Protein AF-A0A5N7ILV0-F1 (afdb_monomer_lite)

Foldseek 3Di:
DDADDLADDVPWDKDKDFLFPVLVCLVVVNDDLQPDKDKDKDFPDPQQAAAELLDDPVNLVVVVVVCVVVDDVVDPDPVVVVNCVVNVVCVVCVVLSVLSLDDFPDPPDSDTSSSPSSHVVSVVQLVPPRHFWYKHFDNSFDPLFDSSRGIMIMGIQNDDDPDDDRPVVLNGIWMFDMDGLVNLVVPVDDPPPDDPQQPTWGPPDPPDTDRPCVDSRVSVVVVNVPTDTGRDDD

Structure (mmCIF, N/CA/C/O backbone):
data_AF-A0A5N7ILV0-F1
#
_entry.id   AF-A0A5N7ILV0-F1
#
loop_
_atom_site.group_PDB
_atom_site.id
_atom_site.type_symbol
_atom_site.label_atom_id
_atom_site.label_alt_id
_atom_site.label_comp_id
_atom_site.label_asym_id
_atom_site.label_entity_id
_atom_site.label_seq_id
_atom_site.pdbx_PDB_ins_code
_atom_site.Cartn_x
_atom_site.Cartn_y
_atom_site.Cartn_z
_atom_site.occupancy
_atom_site.B_iso_or_equiv
_atom_site.auth_seq_id
_atom_site.auth_comp_id
_atom_site.auth_asym_id
_atom_site.auth_atom_id
_atom_site.pdbx_PDB_model_num
ATOM 1 N N . MET A 1 1 ? -6.503 -17.030 16.520 1.00 42.62 1 MET A N 1
ATOM 2 C CA . MET A 1 1 ? -5.121 -16.506 16.405 1.00 42.62 1 MET A CA 1
ATOM 3 C C . MET A 1 1 ? -5.069 -15.598 15.188 1.00 42.62 1 MET A C 1
ATOM 5 O O . MET A 1 1 ? -5.556 -16.014 14.145 1.00 42.62 1 MET A O 1
ATOM 9 N N . CYS A 1 2 ? -4.553 -14.374 15.315 1.00 58.41 2 CYS A N 1
ATOM 10 C CA . CYS A 1 2 ? -4.356 -13.496 14.158 1.00 58.41 2 CYS A CA 1
ATOM 11 C C . CYS A 1 2 ? -3.268 -14.104 13.257 1.00 58.41 2 CYS A C 1
ATOM 13 O O . CYS A 1 2 ? -2.207 -14.474 13.761 1.00 58.41 2 CYS A O 1
ATOM 15 N N . ARG A 1 3 ? -3.550 -14.283 11.962 1.00 76.25 3 ARG A N 1
ATOM 16 C CA . ARG A 1 3 ? -2.592 -14.859 11.005 1.00 76.25 3 ARG A CA 1
ATOM 17 C C . ARG A 1 3 ? -1.472 -13.855 10.728 1.00 76.25 3 ARG A C 1
ATOM 19 O O . ARG A 1 3 ? -1.710 -12.649 10.696 1.00 76.25 3 ARG A O 1
ATOM 26 N N . THR A 1 4 ? -0.252 -14.347 10.532 1.00 86.94 4 THR A N 1
ATOM 27 C CA . THR A 1 4 ? 0.870 -13.498 10.121 1.00 86.94 4 THR A CA 1
ATOM 28 C C . THR A 1 4 ? 0.685 -13.039 8.679 1.00 86.94 4 THR A C 1
ATOM 30 O O . THR A 1 4 ? 0.182 -13.778 7.835 1.00 86.94 4 THR A O 1
ATOM 33 N N . GLN A 1 5 ? 1.104 -11.807 8.411 1.00 91.00 5 GLN A N 1
ATOM 34 C CA . GLN A 1 5 ? 1.166 -11.225 7.072 1.00 91.00 5 GLN A CA 1
ATOM 35 C C . GLN A 1 5 ? 2.624 -11.070 6.639 1.00 91.00 5 GLN A C 1
ATOM 37 O O . GLN A 1 5 ? 3.534 -11.137 7.478 1.00 91.00 5 GLN A O 1
ATOM 42 N N . ARG A 1 6 ? 2.839 -10.817 5.340 1.00 92.88 6 ARG A N 1
ATOM 43 C CA . ARG A 1 6 ? 4.173 -10.635 4.745 1.00 92.88 6 ARG A CA 1
ATOM 44 C C . ARG A 1 6 ? 5.007 -9.654 5.560 1.00 92.88 6 ARG A C 1
ATOM 46 O O . ARG A 1 6 ? 6.018 -10.032 6.133 1.00 92.88 6 ARG A O 1
ATOM 53 N N . TYR A 1 7 ? 4.524 -8.429 5.709 1.00 95.94 7 TYR A N 1
ATOM 54 C CA . TYR A 1 7 ? 5.143 -7.433 6.574 1.00 95.94 7 TYR A CA 1
ATOM 55 C C . TYR A 1 7 ? 4.393 -7.353 7.904 1.00 95.94 7 TYR A C 1
ATOM 57 O O . TYR A 1 7 ? 3.594 -6.448 8.111 1.00 95.94 7 TYR A O 1
ATOM 65 N N . SER A 1 8 ? 4.641 -8.300 8.808 1.00 94.25 8 SER A N 1
ATOM 66 C CA . SER A 1 8 ? 4.067 -8.286 10.161 1.00 94.25 8 SER A CA 1
ATOM 67 C C . SER A 1 8 ? 5.110 -8.585 11.232 1.00 94.25 8 SER A C 1
ATOM 69 O O . SER A 1 8 ? 6.159 -9.159 10.964 1.00 94.25 8 SER A O 1
ATOM 71 N N . ILE A 1 9 ? 4.832 -8.181 12.466 1.00 92.31 9 ILE A N 1
ATOM 72 C CA . ILE A 1 9 ? 5.611 -8.584 13.636 1.00 92.31 9 ILE A CA 1
ATOM 73 C C . ILE A 1 9 ? 4.605 -9.221 14.598 1.00 92.31 9 ILE A C 1
ATOM 75 O O . ILE A 1 9 ? 3.628 -8.555 14.947 1.00 92.31 9 ILE A O 1
ATOM 79 N N . PRO A 1 10 ? 4.773 -10.493 15.004 1.00 88.19 10 PRO A N 1
ATOM 80 C CA . PRO A 1 10 ? 3.844 -11.139 15.926 1.00 88.19 10 PRO A CA 1
ATOM 81 C C . PRO A 1 10 ? 3.614 -10.303 17.191 1.00 88.19 10 PRO A C 1
ATOM 83 O O . PRO A 1 10 ? 4.561 -9.848 17.827 1.00 88.19 10 PRO A O 1
ATOM 86 N N . GLY A 1 11 ? 2.345 -10.083 17.540 1.00 87.69 11 GLY A N 1
ATOM 87 C CA . GLY A 1 11 ? 1.953 -9.261 18.691 1.00 87.69 11 GLY A CA 1
ATOM 88 C C . GLY A 1 11 ? 2.030 -7.745 18.471 1.00 87.69 11 GLY A C 1
ATOM 89 O O . GLY A 1 11 ? 1.675 -6.996 19.378 1.00 87.69 11 GLY A O 1
ATOM 90 N N . LEU A 1 12 ? 2.445 -7.277 17.289 1.00 89.12 12 LEU A N 1
ATOM 91 C CA . LEU A 1 12 ? 2.470 -5.859 16.948 1.00 89.12 12 LEU A CA 1
ATOM 92 C C . LEU A 1 12 ? 1.361 -5.517 15.940 1.00 89.12 12 LEU A C 1
ATOM 94 O O . LEU A 1 12 ? 1.370 -6.034 14.820 1.00 89.12 12 LEU A O 1
ATOM 98 N N . PRO A 1 13 ? 0.437 -4.611 16.291 1.00 91.06 13 PRO A N 1
ATOM 99 C CA . PRO A 1 13 ? -0.525 -4.078 15.337 1.00 91.06 13 PRO A CA 1
ATOM 100 C C . PRO A 1 13 ? 0.158 -3.277 14.220 1.00 91.06 13 PRO A C 1
ATOM 102 O O . PRO A 1 13 ? 1.070 -2.487 14.473 1.00 91.06 13 PRO A O 1
ATOM 105 N N . SER A 1 14 ? -0.347 -3.430 13.000 1.00 92.94 14 SER A N 1
ATOM 106 C CA . SER A 1 14 ? 0.032 -2.642 11.825 1.00 92.94 14 SER A CA 1
ATOM 107 C C . SER A 1 14 ? -1.222 -2.295 11.034 1.00 92.94 14 SER A C 1
ATOM 109 O O . SER A 1 14 ? -2.167 -3.085 11.013 1.00 92.94 14 SER A O 1
ATOM 111 N N . ILE A 1 15 ? -1.215 -1.151 10.354 1.00 93.94 15 ILE A N 1
ATOM 112 C CA . ILE A 1 15 ? -2.225 -0.821 9.344 1.00 93.94 15 ILE A CA 1
ATOM 113 C C . ILE A 1 15 ? -1.678 -1.163 7.957 1.00 93.94 15 ILE A C 1
ATOM 115 O O . ILE A 1 15 ? -0.529 -0.838 7.644 1.00 93.94 15 ILE A O 1
ATOM 119 N N . TYR A 1 16 ? -2.501 -1.833 7.152 1.00 96.19 16 TYR A N 1
ATOM 120 C CA . TYR A 1 16 ? -2.220 -2.178 5.761 1.00 96.19 16 TYR A CA 1
ATOM 121 C C . TYR A 1 16 ? -3.145 -1.351 4.878 1.00 96.19 16 TYR A C 1
ATOM 123 O O . TYR A 1 16 ? -4.346 -1.316 5.131 1.00 96.19 16 TYR A O 1
ATOM 131 N N . LEU A 1 17 ? -2.585 -0.673 3.881 1.00 96.69 17 LEU A N 1
ATOM 132 C CA . LEU A 1 17 ? -3.328 0.175 2.948 1.00 96.69 17 LEU A CA 1
ATOM 133 C C . LEU A 1 17 ? -2.966 -0.219 1.518 1.00 96.69 17 LEU A C 1
ATOM 135 O O . LEU A 1 17 ? -1.813 -0.553 1.259 1.00 96.69 17 LEU A O 1
ATOM 139 N N . GLY A 1 18 ? -3.918 -0.139 0.598 1.00 95.56 18 GLY A N 1
ATOM 140 C CA . GLY A 1 18 ? -3.678 -0.265 -0.837 1.00 95.56 18 GLY A CA 1
ATOM 141 C C . GLY A 1 18 ? -3.709 1.094 -1.528 1.00 95.56 18 GLY A C 1
ATOM 142 O O . GLY A 1 18 ? -4.311 2.043 -1.030 1.00 95.56 18 GLY A O 1
ATOM 143 N N . SER A 1 19 ? -3.061 1.197 -2.685 1.00 93.94 19 SER A N 1
ATOM 144 C CA . SER A 1 19 ? -3.148 2.370 -3.561 1.00 93.94 19 SER A CA 1
ATOM 145 C C . SER A 1 19 ? -4.437 2.426 -4.381 1.00 93.94 19 SER A C 1
ATOM 147 O O . SER A 1 19 ? -4.713 3.455 -4.988 1.00 93.94 19 SER A O 1
ATOM 149 N N . SER A 1 20 ? -5.197 1.331 -4.414 1.00 92.94 20 SER A N 1
ATOM 150 C CA . SER A 1 20 ? -6.497 1.217 -5.070 1.00 92.94 20 SER A CA 1
ATOM 151 C C . SER A 1 20 ? -7.425 0.316 -4.248 1.00 92.94 20 SER A C 1
ATOM 153 O O . SER A 1 20 ? -6.971 -0.562 -3.506 1.00 92.94 20 SER A O 1
ATOM 155 N N . VAL A 1 21 ? -8.736 0.487 -4.403 1.00 93.38 21 VAL A N 1
ATOM 156 C CA . VAL A 1 21 ? -9.746 -0.440 -3.867 1.00 93.38 21 VAL A CA 1
ATOM 157 C C . VAL A 1 21 ? -9.551 -1.824 -4.485 1.00 93.38 21 VAL A C 1
ATOM 159 O O . VAL A 1 21 ? -9.725 -2.837 -3.812 1.00 93.38 21 VAL A O 1
ATOM 162 N N . TYR A 1 22 ? -9.117 -1.876 -5.747 1.00 92.12 22 TYR A N 1
ATOM 163 C CA . TYR A 1 22 ? -8.843 -3.127 -6.442 1.00 92.12 22 TYR A CA 1
ATOM 164 C C . TYR A 1 22 ? -7.742 -3.960 -5.773 1.00 92.12 22 TYR A C 1
ATOM 166 O O . TYR A 1 22 ? -7.967 -5.135 -5.488 1.00 92.12 22 TYR A O 1
ATOM 174 N N . VAL A 1 23 ? -6.577 -3.376 -5.464 1.00 92.94 23 VAL A N 1
ATOM 175 C CA . VAL A 1 23 ? -5.508 -4.133 -4.788 1.00 92.94 23 VAL A CA 1
ATOM 176 C C . VAL A 1 23 ? -5.903 -4.517 -3.365 1.00 92.94 23 VAL A C 1
ATOM 178 O O . VAL A 1 23 ? -5.605 -5.632 -2.950 1.00 92.94 23 VAL A O 1
ATOM 181 N N . CYS A 1 24 ? -6.640 -3.662 -2.645 1.00 94.38 24 CYS A N 1
ATOM 182 C CA . CYS A 1 24 ? -7.202 -4.027 -1.343 1.00 94.38 24 CYS A CA 1
ATOM 183 C C . CYS A 1 24 ? -8.102 -5.268 -1.447 1.00 94.38 24 CYS A C 1
ATOM 185 O O . CYS A 1 24 ? -7.974 -6.184 -0.640 1.00 94.38 24 CYS A O 1
ATOM 187 N N . TRP A 1 25 ? -8.982 -5.326 -2.450 1.00 93.19 25 TRP A N 1
ATOM 188 C CA . TRP A 1 25 ? -9.871 -6.467 -2.676 1.00 93.19 25 TRP A CA 1
ATOM 189 C C . TRP A 1 25 ? -9.110 -7.750 -3.038 1.00 93.19 25 TRP A C 1
ATOM 191 O O . TRP A 1 25 ? -9.416 -8.815 -2.503 1.00 93.19 25 TRP A O 1
ATOM 201 N N . GLU A 1 26 ? -8.090 -7.662 -3.896 1.00 91.69 26 GLU A N 1
ATOM 202 C CA . GLU A 1 26 ? -7.239 -8.810 -4.249 1.00 91.69 26 GLU A CA 1
ATOM 203 C C . GLU A 1 26 ? -6.436 -9.329 -3.039 1.00 91.69 26 GLU A C 1
ATOM 205 O O . GLU A 1 26 ? -6.350 -10.538 -2.828 1.00 91.69 26 GLU A O 1
ATOM 210 N N . GLU A 1 27 ? -5.885 -8.441 -2.204 1.00 92.00 27 GLU A N 1
ATOM 211 C CA . GLU A 1 27 ? -5.122 -8.812 -0.997 1.00 92.00 27 GLU A CA 1
ATOM 212 C C . GLU A 1 27 ? -6.000 -9.387 0.124 1.00 92.00 27 GLU A C 1
ATOM 214 O O . GLU A 1 27 ? -5.532 -10.190 0.933 1.00 92.00 27 GLU A O 1
ATOM 219 N N . LEU A 1 28 ? -7.285 -9.021 0.157 1.00 91.94 28 LEU A N 1
ATOM 220 C CA . LEU A 1 28 ? -8.282 -9.609 1.055 1.00 91.94 28 LEU A CA 1
ATOM 221 C C . LEU A 1 28 ? -8.793 -10.980 0.579 1.00 91.94 28 LEU A C 1
ATOM 223 O O . LEU A 1 28 ? -9.684 -11.540 1.212 1.00 91.94 28 LEU A O 1
ATOM 227 N N . ASP A 1 29 ? -8.219 -11.537 -0.493 1.00 90.44 29 ASP A N 1
ATOM 228 C CA . ASP A 1 29 ? -8.639 -12.801 -1.112 1.00 90.44 29 ASP A CA 1
ATOM 229 C C . ASP A 1 29 ? -10.054 -12.724 -1.708 1.00 90.44 29 ASP A C 1
ATOM 231 O O . ASP A 1 29 ? -10.813 -13.690 -1.678 1.00 90.44 29 ASP A O 1
ATOM 235 N N . ARG A 1 30 ? -10.386 -11.567 -2.300 1.00 91.62 30 ARG A N 1
ATOM 236 C CA . ARG A 1 30 ? -11.615 -11.329 -3.070 1.00 91.62 30 ARG A CA 1
ATOM 237 C C . ARG A 1 30 ? -12.904 -11.601 -2.272 1.00 91.62 30 ARG A C 1
ATOM 239 O O . ARG A 1 30 ? -13.722 -12.412 -2.716 1.00 91.62 30 ARG A O 1
ATOM 246 N N . PRO A 1 31 ? -13.113 -10.930 -1.122 1.00 91.56 31 PRO A N 1
ATOM 247 C CA . PRO A 1 31 ? -14.327 -11.098 -0.326 1.00 91.56 31 PRO A CA 1
ATOM 248 C C . PRO A 1 31 ? -15.582 -10.701 -1.114 1.00 91.56 31 PRO A C 1
ATOM 250 O O . PRO A 1 31 ? -15.501 -10.032 -2.157 1.00 91.56 31 PRO A O 1
ATOM 253 N N . ASP A 1 32 ? -16.749 -11.098 -0.601 1.00 89.69 32 ASP A N 1
ATOM 254 C CA . ASP A 1 32 ? -18.016 -10.624 -1.150 1.00 89.69 32 ASP A CA 1
ATOM 255 C C . ASP A 1 32 ? -18.099 -9.096 -1.005 1.00 89.69 32 ASP A C 1
ATOM 257 O O . ASP A 1 32 ? -17.668 -8.497 -0.020 1.00 89.69 32 ASP A O 1
ATOM 261 N N . LYS A 1 33 ? -18.670 -8.461 -2.022 1.00 79.31 33 LYS A N 1
ATOM 262 C CA . LYS A 1 33 ? -18.831 -7.012 -2.154 1.00 79.31 33 LYS A CA 1
ATOM 263 C C . LYS A 1 33 ? -19.645 -6.425 -1.007 1.00 79.31 33 LYS A C 1
ATOM 265 O O . LYS A 1 33 ? -19.429 -5.286 -0.611 1.00 79.31 33 LYS A O 1
ATOM 270 N N . ASP A 1 34 ? -20.585 -7.208 -0.491 1.00 82.06 34 ASP A N 1
ATOM 271 C CA . ASP A 1 34 ? -21.478 -6.798 0.588 1.00 82.06 34 ASP A CA 1
ATOM 272 C C . ASP A 1 34 ? -20.804 -6.813 1.970 1.00 82.06 34 ASP A C 1
ATOM 274 O O . ASP A 1 34 ? -21.349 -6.249 2.919 1.00 82.06 34 ASP A O 1
ATOM 278 N N . GLU A 1 35 ? -19.626 -7.430 2.088 1.00 87.38 35 GLU A N 1
ATOM 279 C CA . GLU A 1 35 ? -18.851 -7.520 3.331 1.00 87.38 35 GLU A CA 1
ATOM 280 C C . GLU A 1 35 ? -17.792 -6.417 3.449 1.00 87.38 35 GLU A C 1
ATOM 282 O O . GLU A 1 35 ? -17.109 -6.313 4.471 1.00 87.38 35 GLU A O 1
ATOM 287 N N . MET A 1 36 ? -17.637 -5.592 2.412 1.00 89.44 36 MET A N 1
ATOM 288 C CA . MET A 1 36 ? -16.594 -4.580 2.358 1.00 89.44 36 MET A CA 1
ATOM 289 C C . MET A 1 36 ? -17.079 -3.185 2.740 1.00 89.44 36 MET A C 1
ATOM 291 O O . MET A 1 36 ? -18.189 -2.754 2.417 1.00 89.44 36 MET A O 1
ATOM 295 N N . GLN A 1 37 ? -16.177 -2.472 3.409 1.00 92.69 37 GLN A N 1
ATOM 296 C CA . GLN A 1 37 ? -16.270 -1.046 3.664 1.00 92.69 37 GLN A CA 1
ATOM 297 C C . GLN A 1 37 ? -14.960 -0.391 3.244 1.00 92.69 37 GLN A C 1
ATOM 299 O O . GLN A 1 37 ? -13.876 -0.814 3.654 1.00 92.69 37 GLN A O 1
ATOM 304 N N . GLU A 1 38 ? -15.061 0.664 2.452 1.00 93.88 38 GLU A N 1
ATOM 305 C CA . GLU A 1 38 ? -13.930 1.417 1.945 1.00 93.88 38 GLU A CA 1
ATOM 306 C C . GLU A 1 38 ? -13.848 2.782 2.610 1.00 93.88 38 GLU A C 1
ATOM 308 O O . GLU A 1 38 ? -14.849 3.456 2.832 1.00 93.88 38 GLU A O 1
ATOM 313 N N . CYS A 1 39 ? -12.632 3.234 2.887 1.00 94.94 39 CYS A N 1
ATOM 314 C CA . CYS A 1 39 ? -12.378 4.611 3.280 1.00 94.94 39 CYS A CA 1
ATOM 315 C C . CYS A 1 39 ? -11.058 5.083 2.677 1.00 94.94 39 CYS A C 1
ATOM 317 O O . CYS A 1 39 ? -10.171 4.289 2.352 1.00 94.94 39 CYS A O 1
ATOM 319 N N . LYS A 1 40 ? -10.924 6.400 2.538 1.00 95.31 40 LYS A N 1
ATOM 320 C CA . LYS A 1 40 ? -9.716 7.051 2.044 1.00 95.31 40 LYS A CA 1
ATOM 321 C C . LYS A 1 40 ? -8.893 7.552 3.217 1.00 95.31 40 LYS A C 1
ATOM 323 O O . LYS A 1 40 ? -9.382 8.348 4.018 1.00 95.31 40 LYS A O 1
ATOM 328 N N . LEU A 1 41 ? -7.626 7.147 3.271 1.00 95.50 41 LEU A N 1
ATOM 329 C CA . LEU A 1 41 ? -6.640 7.733 4.173 1.00 95.50 41 LEU A CA 1
ATOM 330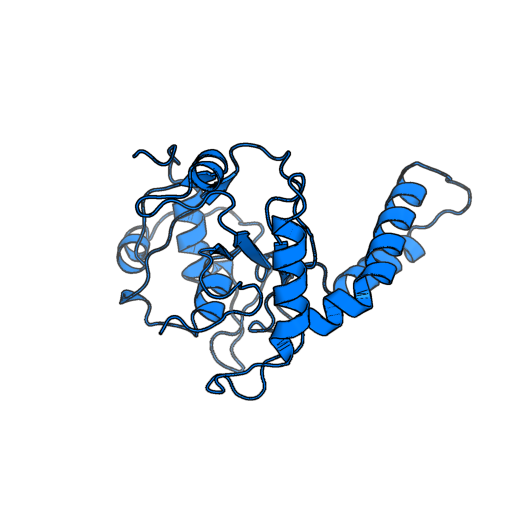 C C . LEU A 1 41 ? -5.714 8.660 3.385 1.00 95.50 41 LEU A C 1
ATOM 332 O O . LEU A 1 41 ? -5.071 8.244 2.426 1.00 95.50 41 LEU A O 1
ATOM 336 N N . LEU A 1 42 ? -5.621 9.915 3.819 1.00 94.44 42 LEU A N 1
ATOM 337 C CA . LEU A 1 42 ? -4.716 10.914 3.257 1.00 94.44 42 LEU A CA 1
ATOM 338 C C . LEU A 1 42 ? -3.654 11.285 4.278 1.00 94.44 42 LEU A C 1
ATOM 340 O O . LEU A 1 42 ? -3.968 11.607 5.421 1.00 94.44 42 LEU A O 1
ATOM 344 N N . THR A 1 43 ? -2.391 11.296 3.872 1.00 93.69 43 THR A N 1
ATOM 345 C CA . THR A 1 43 ? -1.312 11.765 4.740 1.00 93.69 43 THR A CA 1
ATOM 346 C C . THR A 1 43 ? -1.463 13.256 5.038 1.00 93.69 43 THR A C 1
ATOM 348 O O . THR A 1 43 ? -1.710 14.055 4.136 1.00 93.69 43 THR A O 1
ATOM 351 N N . LYS A 1 44 ? -1.258 13.666 6.295 1.00 93.56 44 LYS A N 1
ATOM 352 C CA . LYS A 1 44 ? -1.297 15.091 6.691 1.00 93.56 44 LYS A CA 1
ATOM 353 C C . LYS A 1 44 ? -0.124 15.904 6.137 1.00 93.56 44 LYS A C 1
ATOM 355 O O . LYS A 1 44 ? -0.194 17.128 6.083 1.00 93.56 44 LYS A O 1
ATOM 360 N N . THR A 1 45 ? 0.952 15.230 5.737 1.00 90.69 45 THR A N 1
ATOM 361 C CA . THR A 1 45 ? 2.148 15.818 5.128 1.00 90.69 45 THR A CA 1
ATOM 362 C C . THR A 1 45 ? 2.783 14.839 4.145 1.00 90.69 45 THR A C 1
ATOM 364 O O . THR A 1 45 ? 2.637 13.627 4.287 1.00 90.69 45 THR A O 1
ATOM 367 N N . ASN A 1 46 ? 3.543 15.366 3.187 1.00 87.31 46 ASN A N 1
ATOM 368 C CA . ASN A 1 46 ? 4.299 14.578 2.212 1.00 87.31 46 ASN A CA 1
ATOM 369 C C . ASN A 1 46 ? 5.737 14.274 2.678 1.00 87.31 46 ASN A C 1
ATOM 371 O O . ASN A 1 46 ? 6.510 13.671 1.942 1.00 87.31 46 ASN A O 1
ATOM 375 N N . ASN A 1 47 ? 6.105 14.676 3.900 1.00 89.81 47 ASN A N 1
ATOM 376 C CA . ASN A 1 47 ? 7.480 14.582 4.410 1.00 89.81 47 ASN A CA 1
ATOM 377 C C . ASN A 1 47 ? 7.790 13.265 5.143 1.00 89.81 47 ASN A C 1
ATOM 379 O O . ASN A 1 47 ? 8.873 13.112 5.713 1.00 89.81 47 ASN A O 1
ATOM 383 N N . TYR A 1 48 ? 6.856 12.312 5.175 1.00 92.12 48 TYR A N 1
ATOM 384 C CA . TYR A 1 48 ? 7.110 11.012 5.790 1.00 92.12 48 TYR A CA 1
ATOM 385 C C . TYR A 1 48 ? 8.055 10.183 4.922 1.00 92.12 48 TYR A C 1
ATOM 387 O O . TYR A 1 48 ? 7.753 9.888 3.767 1.00 92.12 48 TYR A O 1
ATOM 395 N N . LYS A 1 49 ? 9.187 9.750 5.490 1.00 94.38 49 LYS A N 1
ATOM 396 C CA . LYS A 1 49 ? 10.065 8.797 4.805 1.00 94.38 49 LYS A CA 1
ATOM 397 C C . LYS A 1 49 ? 9.446 7.403 4.891 1.00 94.38 49 LYS A C 1
ATOM 399 O O . LYS A 1 49 ? 9.077 6.933 5.970 1.00 94.38 49 LYS A O 1
ATOM 404 N N . ILE A 1 50 ? 9.348 6.736 3.750 1.00 94.81 50 ILE A N 1
ATOM 405 C CA . ILE A 1 50 ? 8.821 5.377 3.615 1.00 94.81 50 ILE A CA 1
ATOM 406 C C . ILE A 1 50 ? 9.883 4.548 2.900 1.00 94.81 50 ILE A C 1
ATOM 408 O O . ILE A 1 50 ? 10.491 5.016 1.937 1.00 94.81 50 ILE A O 1
ATOM 412 N N . LEU A 1 51 ? 10.129 3.327 3.379 1.00 95.12 51 LEU A N 1
ATOM 413 C CA . LEU A 1 51 ? 10.998 2.392 2.675 1.00 95.12 51 LEU A CA 1
ATOM 414 C C . LEU A 1 51 ? 10.258 1.904 1.430 1.00 95.12 51 LEU A C 1
ATOM 416 O O . LEU A 1 51 ? 9.236 1.232 1.536 1.00 95.12 51 LEU A O 1
ATOM 420 N N . ASP A 1 52 ? 10.750 2.274 0.257 1.00 93.12 52 ASP A N 1
ATOM 421 C CA . ASP A 1 52 ? 10.021 2.071 -0.987 1.00 93.12 52 ASP A CA 1
ATOM 422 C C . ASP A 1 52 ? 10.571 0.901 -1.799 1.00 93.12 52 ASP A C 1
ATOM 424 O O . ASP A 1 52 ? 11.625 0.999 -2.421 1.00 93.12 52 ASP A O 1
ATOM 428 N N . PHE A 1 53 ? 9.833 -0.201 -1.807 1.00 93.31 53 PHE A N 1
ATOM 429 C CA . PHE A 1 53 ? 10.082 -1.441 -2.542 1.00 93.31 53 PHE A CA 1
ATOM 430 C C . PHE A 1 53 ? 9.032 -1.668 -3.647 1.00 93.31 53 PHE A C 1
ATOM 432 O O . PHE A 1 53 ? 8.955 -2.755 -4.210 1.00 93.31 53 PHE A O 1
ATOM 439 N N . ALA A 1 54 ? 8.209 -0.667 -3.982 1.00 90.06 54 ALA A N 1
ATOM 440 C CA . ALA A 1 54 ? 7.122 -0.829 -4.953 1.00 90.06 54 ALA A CA 1
ATOM 441 C C . ALA A 1 54 ? 7.550 -0.761 -6.425 1.00 90.06 54 ALA A C 1
ATOM 443 O O . ALA A 1 54 ? 6.744 -1.034 -7.309 1.00 90.06 54 ALA A O 1
ATOM 444 N N . PHE A 1 55 ? 8.806 -0.423 -6.710 1.00 82.31 55 PHE A N 1
ATOM 445 C CA . PHE A 1 55 ? 9.307 -0.441 -8.079 1.00 82.31 55 PHE A CA 1
ATOM 446 C C . PHE A 1 55 ? 9.640 -1.865 -8.502 1.00 82.31 55 PHE A C 1
ATOM 448 O O . PHE A 1 55 ? 10.616 -2.456 -8.033 1.00 82.31 55 PHE A O 1
ATOM 455 N N . ARG A 1 56 ? 8.840 -2.396 -9.426 1.00 81.19 56 ARG A N 1
ATOM 456 C CA . ARG A 1 56 ? 9.115 -3.689 -10.042 1.00 81.19 56 ARG A CA 1
ATOM 457 C C . ARG A 1 56 ? 10.377 -3.606 -10.915 1.00 81.19 56 ARG A C 1
ATOM 459 O O . ARG A 1 56 ? 10.634 -2.564 -11.527 1.00 81.19 56 ARG A O 1
ATOM 466 N N . PRO A 1 57 ? 11.145 -4.701 -11.048 1.00 79.88 57 PRO A N 1
ATOM 467 C CA . PRO A 1 57 ? 12.328 -4.733 -11.913 1.00 79.88 57 PRO A CA 1
ATOM 468 C C . PRO A 1 57 ? 12.037 -4.328 -13.363 1.00 79.88 57 PRO A C 1
ATOM 470 O O . PRO A 1 57 ? 12.842 -3.636 -13.981 1.00 79.88 57 PRO A O 1
ATOM 473 N N . SER A 1 58 ? 10.866 -4.699 -13.893 1.00 80.25 58 SER A N 1
ATOM 474 C CA . SER A 1 58 ? 10.417 -4.318 -15.239 1.00 80.25 58 SER A CA 1
ATOM 475 C C . SER A 1 58 ? 10.318 -2.803 -15.416 1.00 80.25 58 SER A C 1
ATOM 477 O O . SER A 1 58 ? 10.726 -2.287 -16.457 1.00 80.25 58 SER A O 1
ATOM 479 N N . LYS A 1 59 ? 9.844 -2.083 -14.392 1.00 80.31 59 LYS A N 1
ATOM 480 C CA . LYS A 1 59 ? 9.737 -0.623 -14.425 1.00 80.31 59 LYS A CA 1
ATOM 481 C C . LYS A 1 59 ? 11.094 0.054 -14.365 1.00 80.31 59 LYS A C 1
ATOM 483 O O . LYS A 1 59 ? 11.330 1.022 -15.078 1.00 80.31 59 LYS A O 1
ATOM 488 N N . ILE A 1 60 ? 12.010 -0.483 -13.560 1.00 79.56 60 ILE A N 1
ATOM 489 C CA . ILE A 1 60 ? 13.399 -0.014 -13.543 1.00 79.56 60 ILE A CA 1
ATOM 490 C C . ILE A 1 60 ? 14.048 -0.225 -14.916 1.00 79.56 60 ILE A C 1
ATOM 492 O O . ILE A 1 60 ? 14.684 0.688 -15.430 1.00 79.56 60 ILE A O 1
ATOM 496 N N . ALA A 1 61 ? 13.830 -1.379 -15.550 1.00 82.88 61 ALA A N 1
ATOM 497 C CA . ALA A 1 61 ? 14.334 -1.643 -16.896 1.00 82.88 61 ALA A CA 1
ATOM 498 C C . ALA A 1 61 ? 13.743 -0.688 -17.951 1.00 82.88 61 ALA A C 1
ATOM 500 O O . ALA A 1 61 ? 14.457 -0.264 -18.854 1.00 82.88 61 ALA A O 1
ATOM 501 N N . GLU A 1 62 ? 12.460 -0.329 -17.845 1.00 83.19 62 GLU A N 1
ATOM 502 C CA . GLU A 1 62 ? 11.827 0.680 -18.704 1.00 83.19 62 GLU A CA 1
ATOM 503 C C . GLU A 1 62 ? 12.478 2.057 -18.546 1.00 83.19 62 GLU A C 1
ATOM 505 O O . GLU A 1 62 ? 12.822 2.673 -19.551 1.00 83.19 62 GLU A O 1
ATOM 510 N N . ILE A 1 63 ? 12.710 2.497 -17.304 1.00 79.88 63 ILE A N 1
ATOM 511 C CA . ILE A 1 63 ? 13.393 3.765 -17.015 1.00 79.88 63 ILE A CA 1
ATOM 512 C C . ILE A 1 63 ? 14.801 3.749 -17.611 1.00 79.88 63 ILE A C 1
ATOM 514 O O . ILE A 1 63 ? 15.168 4.682 -18.309 1.00 79.88 63 ILE A O 1
ATOM 518 N N . ILE A 1 64 ? 15.573 2.677 -17.399 1.00 79.31 64 ILE A N 1
ATOM 519 C CA . ILE A 1 64 ? 16.927 2.559 -17.960 1.00 79.31 64 ILE A CA 1
ATOM 520 C C . ILE A 1 64 ? 16.897 2.662 -19.487 1.00 79.31 64 ILE A C 1
ATOM 522 O O . ILE A 1 64 ? 17.692 3.404 -20.049 1.00 79.31 64 ILE A O 1
ATOM 526 N N . ARG A 1 65 ? 15.987 1.943 -20.161 1.00 83.62 65 ARG A N 1
ATOM 527 C CA . ARG A 1 65 ? 15.870 1.992 -21.628 1.00 83.62 65 ARG A CA 1
ATOM 528 C C . ARG A 1 65 ? 15.558 3.399 -22.124 1.00 83.62 65 ARG A C 1
ATOM 530 O O . ARG A 1 65 ? 16.265 3.893 -22.988 1.00 83.62 65 ARG A O 1
ATOM 537 N N . TYR A 1 66 ? 14.554 4.043 -21.533 1.00 82.69 66 TYR A N 1
ATOM 538 C CA . TYR A 1 66 ? 14.185 5.408 -21.895 1.00 82.69 66 TYR A CA 1
ATOM 539 C C . TYR A 1 66 ? 15.348 6.385 -21.702 1.00 82.69 66 TYR A C 1
ATOM 541 O O . TYR A 1 66 ? 15.612 7.213 -22.565 1.00 82.69 66 TYR A O 1
ATOM 549 N N . GLU A 1 67 ? 16.072 6.278 -20.588 1.00 76.00 67 GLU A N 1
ATOM 550 C CA . GLU A 1 67 ? 17.214 7.154 -20.342 1.00 76.00 67 GLU A CA 1
ATOM 551 C C . GLU A 1 67 ? 18.366 6.875 -21.305 1.00 76.00 67 GLU A C 1
ATOM 553 O O . GLU A 1 67 ? 18.972 7.828 -21.767 1.00 76.00 67 GLU A O 1
ATOM 558 N N . LEU A 1 68 ? 18.640 5.618 -21.675 1.00 76.62 68 LEU A N 1
ATOM 559 C CA . LEU A 1 68 ? 19.639 5.297 -22.703 1.00 76.62 68 LEU A CA 1
ATOM 560 C C . LEU A 1 68 ? 19.274 5.880 -24.075 1.00 76.62 68 LEU A C 1
ATOM 562 O O . LEU A 1 68 ? 20.167 6.329 -24.787 1.00 76.62 68 LEU A O 1
ATOM 566 N N . ASP A 1 69 ? 17.986 5.905 -24.425 1.00 79.44 69 ASP A N 1
ATOM 567 C CA . ASP A 1 69 ? 17.504 6.450 -25.700 1.00 79.44 69 ASP A CA 1
ATOM 568 C C . ASP A 1 69 ? 17.589 7.988 -25.760 1.00 79.44 69 ASP A C 1
ATOM 570 O O . ASP A 1 69 ? 17.723 8.563 -26.839 1.00 79.44 69 ASP A O 1
ATOM 574 N N . VAL A 1 70 ? 17.507 8.662 -24.607 1.00 77.19 70 VAL A N 1
ATOM 575 C CA . VAL A 1 70 ? 17.510 10.135 -24.489 1.00 77.19 70 VAL A CA 1
ATOM 576 C C . VAL A 1 70 ? 18.866 10.672 -23.993 1.00 77.19 70 VAL A C 1
ATOM 578 O O . VAL A 1 70 ? 19.073 11.884 -23.947 1.00 77.19 70 VAL A O 1
ATOM 581 N N . PHE A 1 71 ? 19.805 9.794 -23.626 1.00 70.31 71 PHE A N 1
ATOM 582 C CA . PHE A 1 71 ? 21.095 10.168 -23.051 1.00 70.31 71 PHE A CA 1
ATOM 583 C C . PHE A 1 71 ? 21.947 10.960 -24.045 1.00 70.31 71 PHE A C 1
ATOM 585 O O . PHE A 1 71 ? 22.373 10.445 -25.079 1.00 70.31 71 PHE A O 1
ATOM 592 N N . ASN A 1 72 ? 22.259 12.202 -23.678 1.00 68.56 72 ASN A N 1
ATOM 593 C CA . A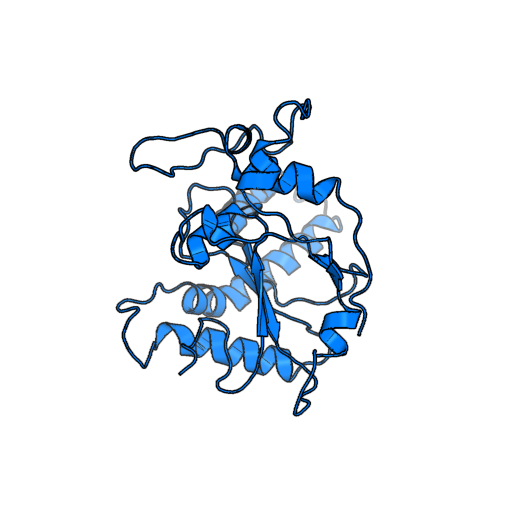SN A 1 72 ? 23.242 13.025 -24.363 1.00 68.56 72 ASN A CA 1
ATOM 594 C C . ASN A 1 72 ? 24.512 13.122 -23.491 1.00 68.56 72 ASN A C 1
ATOM 596 O O . ASN A 1 72 ? 24.463 13.764 -22.440 1.00 68.56 72 ASN A O 1
ATOM 600 N N . PRO A 1 73 ? 25.641 12.494 -23.879 1.00 64.06 73 PRO A N 1
ATOM 601 C CA . PRO A 1 73 ? 26.866 12.470 -23.073 1.00 64.06 73 PRO A CA 1
ATOM 602 C C . PRO A 1 73 ? 27.474 13.854 -22.803 1.00 64.06 73 PRO A C 1
ATOM 604 O O . PRO A 1 73 ? 28.241 13.991 -21.850 1.00 64.06 73 PRO A O 1
ATOM 607 N N . ASP A 1 74 ? 27.112 14.868 -23.593 1.00 66.94 74 ASP A N 1
ATOM 608 C CA . ASP A 1 74 ? 27.596 16.242 -23.433 1.00 66.94 74 ASP A CA 1
ATOM 609 C C . ASP A 1 74 ? 26.757 17.071 -22.434 1.00 66.94 74 ASP A C 1
ATOM 611 O O . ASP A 1 74 ? 27.170 18.156 -22.022 1.00 66.94 74 ASP A O 1
ATOM 615 N N . GLU A 1 75 ? 25.609 16.554 -21.974 1.00 66.25 75 GLU A N 1
ATOM 616 C CA . GLU A 1 75 ? 24.751 17.186 -20.963 1.00 66.25 75 GLU A CA 1
ATOM 617 C C . GLU A 1 75 ? 24.919 16.505 -19.595 1.00 66.25 75 GLU A C 1
ATOM 619 O O . GLU A 1 75 ? 24.111 15.693 -19.137 1.00 66.25 75 GLU A O 1
ATOM 624 N N . SER A 1 76 ? 25.992 16.866 -18.888 1.00 64.19 76 SER A N 1
ATOM 625 C CA . SER A 1 76 ? 26.134 16.567 -17.458 1.00 64.19 76 SER A CA 1
ATOM 626 C C . SER A 1 76 ? 25.227 17.491 -16.638 1.00 64.19 76 SER A C 1
ATOM 628 O O . SER A 1 76 ? 25.699 18.418 -15.977 1.00 64.19 76 SER A O 1
ATOM 630 N N . ASP A 1 77 ? 23.924 17.231 -16.664 1.00 72.12 77 ASP A N 1
ATOM 631 C CA . ASP A 1 77 ? 22.964 17.940 -15.823 1.00 72.12 77 ASP A CA 1
ATOM 632 C C . ASP A 1 77 ? 22.520 17.084 -14.620 1.00 72.12 77 ASP A C 1
ATOM 634 O O . ASP A 1 77 ? 22.667 15.857 -14.583 1.00 72.12 77 ASP A O 1
ATOM 638 N N . SER A 1 78 ? 21.952 17.746 -13.614 1.00 71.25 78 SER A N 1
ATOM 639 C CA . SER A 1 78 ? 21.419 17.222 -12.347 1.00 71.25 78 SER A CA 1
ATOM 640 C C . SER A 1 78 ? 20.575 15.944 -12.501 1.00 71.25 78 SER A C 1
ATOM 642 O O . SER A 1 78 ? 20.509 15.118 -11.586 1.00 71.25 78 SER A O 1
ATOM 644 N N . ARG A 1 79 ? 19.965 15.747 -13.677 1.00 72.50 79 ARG A N 1
ATOM 645 C CA . ARG A 1 79 ? 19.228 14.542 -14.076 1.00 72.50 79 ARG A CA 1
ATOM 646 C C . ARG A 1 79 ? 20.086 13.274 -14.031 1.00 72.50 79 ARG A C 1
ATOM 648 O O . ARG A 1 79 ? 19.656 12.283 -13.444 1.00 72.50 79 ARG A O 1
ATOM 655 N N . THR A 1 80 ? 21.299 13.302 -14.576 1.00 74.88 80 THR A N 1
ATOM 656 C CA . THR A 1 80 ? 22.198 12.134 -14.618 1.00 74.88 80 THR A CA 1
ATOM 657 C C . THR A 1 80 ? 22.593 11.694 -13.209 1.00 74.88 80 THR A C 1
ATOM 659 O O . THR A 1 80 ? 22.585 10.505 -12.890 1.00 74.88 80 THR A O 1
ATOM 662 N N . ILE A 1 81 ? 22.861 12.655 -12.319 1.00 78.12 81 ILE A N 1
ATOM 663 C CA . ILE A 1 81 ? 23.163 12.389 -10.904 1.00 78.12 81 ILE A CA 1
ATOM 664 C C . ILE A 1 81 ? 21.952 11.761 -10.203 1.00 78.12 81 ILE A C 1
ATOM 666 O O . ILE A 1 81 ? 22.093 10.758 -9.501 1.00 78.12 81 ILE A O 1
ATOM 670 N N . TYR A 1 82 ? 20.756 12.323 -10.403 1.00 76.06 82 TYR A N 1
ATOM 671 C CA . TYR A 1 82 ? 19.523 11.782 -9.833 1.00 76.06 82 TYR A CA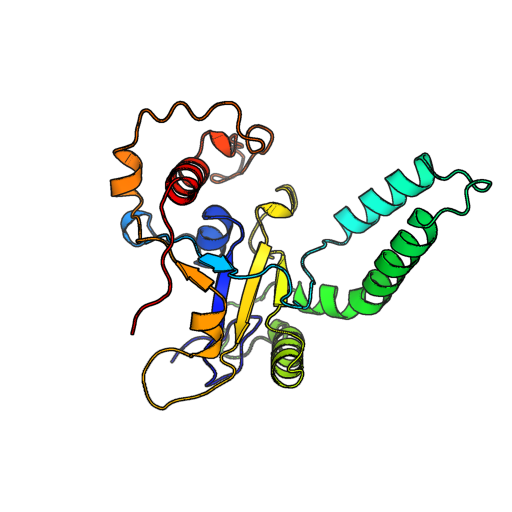 1
ATOM 672 C C . TYR A 1 82 ? 19.279 10.334 -10.274 1.00 76.06 82 TYR A C 1
ATOM 674 O O . TYR A 1 82 ? 19.064 9.463 -9.429 1.00 76.06 82 TYR A O 1
ATOM 682 N N . LEU A 1 83 ? 19.380 10.055 -11.574 1.00 76.62 83 LEU A N 1
ATOM 683 C CA . LEU A 1 83 ? 19.195 8.715 -12.128 1.00 76.62 83 LEU A CA 1
ATOM 684 C C . LEU A 1 83 ? 20.214 7.726 -11.574 1.00 76.62 83 LEU A C 1
ATOM 686 O O . LEU A 1 83 ? 19.823 6.655 -11.116 1.00 76.62 83 LEU A O 1
ATOM 690 N N . ASN A 1 84 ? 21.495 8.097 -11.525 1.00 81.06 84 ASN A N 1
ATOM 691 C CA . ASN A 1 84 ? 22.535 7.254 -10.940 1.00 81.06 84 ASN A CA 1
ATOM 692 C C . ASN A 1 84 ? 22.238 6.909 -9.477 1.00 81.06 84 ASN A C 1
ATOM 694 O O . ASN A 1 84 ? 22.403 5.754 -9.078 1.00 81.06 84 ASN A O 1
ATOM 698 N N . ASN A 1 85 ? 21.742 7.864 -8.687 1.00 83.06 85 ASN A N 1
ATOM 699 C CA . ASN A 1 85 ? 21.344 7.614 -7.301 1.00 83.06 85 ASN A CA 1
ATOM 700 C C . ASN A 1 85 ? 20.150 6.653 -7.214 1.00 83.06 85 ASN A C 1
ATOM 702 O O . ASN A 1 85 ? 20.177 5.702 -6.426 1.00 83.06 85 ASN A O 1
ATOM 706 N N . VAL A 1 86 ? 19.121 6.856 -8.045 1.00 81.25 86 VAL A N 1
ATOM 707 C CA . VAL A 1 86 ? 17.963 5.954 -8.098 1.00 81.25 86 VAL A CA 1
ATOM 708 C C . VAL A 1 86 ? 18.414 4.550 -8.495 1.00 81.25 86 VAL A C 1
ATOM 710 O O . VAL A 1 86 ? 18.152 3.606 -7.755 1.00 81.25 86 VAL A O 1
ATOM 713 N N . LEU A 1 87 ? 19.149 4.392 -9.594 1.00 83.00 87 LEU A N 1
ATOM 714 C CA . LEU A 1 87 ? 19.609 3.089 -10.078 1.00 83.00 87 LEU A CA 1
ATOM 715 C C . LEU A 1 87 ? 20.514 2.385 -9.066 1.00 83.00 87 LEU A C 1
ATOM 717 O O . LEU A 1 87 ? 20.272 1.222 -8.747 1.00 83.00 87 LEU A O 1
ATOM 721 N N . SER A 1 88 ? 21.487 3.095 -8.490 1.00 85.69 88 SER A N 1
ATOM 722 C CA . SER A 1 88 ? 22.396 2.530 -7.485 1.00 85.69 88 SER A CA 1
ATOM 723 C C . SER A 1 88 ? 21.632 2.022 -6.265 1.00 85.69 88 SER A C 1
ATOM 725 O O . SER A 1 88 ? 21.870 0.902 -5.805 1.00 85.69 88 SER A O 1
ATOM 727 N N . SER A 1 89 ? 20.657 2.794 -5.768 1.00 86.81 89 SER A N 1
ATOM 728 C CA . SER A 1 89 ? 19.815 2.359 -4.649 1.00 86.81 89 SER A CA 1
ATOM 729 C C . SER A 1 89 ? 19.001 1.105 -4.993 1.00 86.81 89 SER A C 1
ATOM 731 O O . SER A 1 89 ? 18.907 0.186 -4.182 1.00 86.81 89 SER A O 1
ATOM 733 N N . ARG A 1 90 ? 18.467 1.014 -6.216 1.00 86.00 90 ARG A N 1
ATOM 734 C CA . ARG A 1 90 ? 17.613 -0.099 -6.658 1.00 86.00 90 ARG A CA 1
ATOM 735 C C . ARG A 1 90 ? 18.404 -1.375 -6.900 1.00 86.00 90 ARG A C 1
ATOM 737 O O . ARG A 1 90 ? 17.961 -2.434 -6.470 1.00 86.00 90 ARG A O 1
ATOM 744 N N . VAL A 1 91 ? 19.578 -1.281 -7.519 1.00 85.50 91 VAL A N 1
ATOM 745 C CA . VAL A 1 91 ? 20.482 -2.428 -7.700 1.00 85.50 91 VAL A CA 1
ATOM 746 C C . VAL A 1 91 ? 20.970 -2.938 -6.344 1.00 85.50 91 VAL A C 1
ATOM 748 O O . VAL A 1 91 ? 20.986 -4.144 -6.114 1.00 85.50 91 VAL A O 1
ATOM 751 N N . THR A 1 92 ? 21.280 -2.035 -5.410 1.00 90.31 92 THR A N 1
ATOM 752 C CA . THR A 1 92 ? 21.685 -2.413 -4.045 1.00 90.31 92 THR A CA 1
ATOM 753 C C . THR A 1 92 ? 20.557 -3.120 -3.288 1.00 90.31 92 THR A C 1
ATOM 755 O O . THR A 1 92 ? 20.795 -4.098 -2.583 1.00 90.31 92 THR A O 1
ATOM 758 N N . LEU A 1 93 ? 19.315 -2.647 -3.438 1.00 91.75 93 LEU A N 1
ATOM 759 C CA . LEU A 1 93 ? 18.146 -3.196 -2.742 1.00 91.75 93 LEU A CA 1
ATOM 760 C C . LEU A 1 93 ? 17.500 -4.392 -3.457 1.00 91.75 93 LEU A C 1
ATOM 762 O O . LEU A 1 93 ? 16.657 -5.058 -2.859 1.00 91.75 93 LEU A O 1
ATOM 766 N N . TRP A 1 94 ? 17.884 -4.693 -4.700 1.00 89.88 94 TRP A N 1
ATOM 767 C CA . TRP A 1 94 ? 17.290 -5.761 -5.511 1.00 89.88 94 TRP A CA 1
ATOM 768 C C . TRP A 1 94 ? 17.190 -7.111 -4.783 1.00 89.88 94 TRP A C 1
ATOM 770 O O . TRP A 1 94 ? 16.097 -7.677 -4.795 1.00 89.88 94 TRP A O 1
ATOM 780 N N . PRO A 1 95 ? 18.236 -7.626 -4.103 1.00 93.00 95 PRO A N 1
ATOM 781 C CA . PRO A 1 95 ? 18.134 -8.911 -3.412 1.00 93.00 95 PRO A CA 1
ATOM 782 C C . PRO A 1 95 ? 17.045 -8.921 -2.331 1.00 93.00 95 PRO A C 1
ATOM 784 O O . PRO A 1 95 ? 16.336 -9.913 -2.170 1.00 93.00 95 PRO A O 1
ATOM 787 N N . LEU A 1 96 ? 16.870 -7.797 -1.626 1.00 95.00 96 LEU A N 1
ATOM 788 C CA . LEU A 1 96 ? 15.821 -7.638 -0.619 1.00 95.00 96 LEU A CA 1
ATOM 789 C C . LEU A 1 96 ? 14.441 -7.549 -1.273 1.00 95.00 96 LEU A C 1
ATOM 791 O O . LEU A 1 96 ? 13.513 -8.211 -0.816 1.00 95.00 96 LEU A O 1
ATOM 795 N N . ILE A 1 97 ? 14.310 -6.786 -2.362 1.00 92.56 97 ILE A N 1
ATOM 796 C CA . ILE A 1 97 ? 13.062 -6.691 -3.133 1.00 92.56 97 ILE A CA 1
ATOM 797 C C . ILE A 1 97 ? 12.653 -8.080 -3.638 1.00 92.56 97 ILE A C 1
ATOM 799 O O . ILE A 1 97 ? 11.512 -8.493 -3.437 1.00 92.56 97 ILE A O 1
ATOM 803 N N . ALA A 1 98 ? 13.584 -8.832 -4.229 1.00 92.31 98 ALA A N 1
ATOM 804 C CA . ALA A 1 98 ? 13.345 -10.180 -4.733 1.00 92.31 98 ALA A CA 1
ATOM 805 C C . ALA A 1 98 ? 12.896 -11.134 -3.616 1.00 92.31 98 ALA A C 1
ATOM 807 O O . ALA A 1 98 ? 11.862 -11.787 -3.754 1.00 92.31 98 ALA A O 1
ATOM 808 N N . ALA A 1 99 ? 13.602 -11.151 -2.480 1.00 94.56 99 ALA A N 1
ATOM 809 C CA . ALA A 1 99 ? 13.226 -11.963 -1.323 1.00 94.56 99 ALA A CA 1
ATOM 810 C C . ALA A 1 99 ? 11.833 -11.601 -0.780 1.00 94.56 99 ALA A C 1
ATOM 812 O O . ALA A 1 99 ? 11.071 -12.477 -0.377 1.00 94.56 99 ALA A O 1
ATOM 813 N N . CYS A 1 100 ? 11.460 -10.319 -0.818 1.00 94.44 100 CYS A N 1
ATOM 814 C CA . CYS A 1 100 ? 10.131 -9.869 -0.421 1.00 94.44 100 CYS A CA 1
ATOM 815 C C . CYS A 1 100 ? 9.024 -10.175 -1.433 1.00 94.44 100 CYS A C 1
ATOM 817 O O . CYS A 1 100 ? 7.854 -10.028 -1.084 1.00 94.44 100 CYS A O 1
ATOM 819 N N . SER A 1 101 ? 9.361 -10.613 -2.645 1.00 90.88 101 SER A N 1
ATOM 820 C CA . SER A 1 101 ? 8.410 -10.810 -3.749 1.00 90.88 101 SER A CA 1
ATOM 821 C C . SER A 1 101 ? 8.041 -12.273 -3.987 1.00 90.88 101 SER A C 1
ATOM 823 O O . SER A 1 101 ? 7.303 -12.582 -4.919 1.00 90.88 101 SER A O 1
ATOM 825 N N . ILE A 1 102 ? 8.539 -13.187 -3.151 1.00 91.50 102 ILE A N 1
ATOM 826 C CA . ILE A 1 102 ? 8.255 -14.618 -3.270 1.00 91.50 102 ILE A CA 1
ATOM 827 C C . ILE A 1 102 ? 6.812 -14.877 -2.820 1.00 91.50 102 ILE A C 1
ATOM 829 O O . ILE A 1 102 ? 6.407 -14.486 -1.717 1.00 91.50 102 ILE A O 1
ATOM 833 N N . MET A 1 103 ? 6.013 -15.499 -3.687 1.00 90.50 103 MET A N 1
ATOM 834 C CA . MET A 1 103 ? 4.659 -15.937 -3.347 1.00 90.50 103 MET A CA 1
ATOM 835 C C . MET A 1 103 ? 4.720 -17.106 -2.370 1.00 90.50 103 MET A C 1
ATOM 837 O O . MET A 1 103 ? 5.553 -17.995 -2.510 1.00 90.50 103 MET A O 1
ATOM 841 N N . VAL A 1 104 ? 3.818 -17.090 -1.392 1.00 91.06 104 VAL A N 1
ATOM 842 C CA . VAL A 1 104 ? 3.710 -18.174 -0.418 1.00 91.06 104 VAL A CA 1
ATOM 843 C C . VAL A 1 104 ? 3.202 -19.424 -1.121 1.00 91.06 104 VAL A C 1
ATOM 845 O O . VAL A 1 104 ? 2.166 -19.374 -1.784 1.00 91.06 104 VAL A O 1
ATOM 848 N N . SER A 1 105 ? 3.920 -20.527 -0.942 1.00 89.69 105 SER A N 1
ATOM 849 C CA . SER A 1 105 ? 3.551 -21.832 -1.500 1.00 89.69 105 SER A CA 1
ATOM 850 C C . SER A 1 105 ? 2.282 -22.419 -0.863 1.00 89.69 105 SER A C 1
ATOM 852 O O . SER A 1 105 ? 1.364 -22.802 -1.585 1.00 89.69 105 SER A O 1
ATOM 854 N N . ASP A 1 106 ? 2.192 -22.424 0.472 1.00 88.75 106 ASP A N 1
ATOM 855 C CA . ASP A 1 106 ? 1.000 -22.836 1.227 1.00 88.75 106 ASP A CA 1
ATOM 856 C C . ASP A 1 106 ? 0.512 -21.721 2.170 1.00 88.75 106 ASP A C 1
ATOM 858 O O . ASP A 1 106 ? 1.117 -21.405 3.200 1.00 88.75 106 ASP A O 1
ATOM 862 N N . LYS A 1 107 ? -0.629 -21.106 1.831 1.00 85.38 107 LYS A N 1
ATOM 863 C CA . LYS A 1 107 ? -1.245 -20.044 2.644 1.00 85.38 107 LYS A CA 1
ATOM 864 C C . LYS A 1 107 ? -1.683 -20.546 4.032 1.00 85.38 107 LYS A C 1
ATOM 866 O O . LYS A 1 107 ? -1.773 -19.729 4.956 1.00 85.38 107 LYS A O 1
ATOM 871 N N . ASN A 1 108 ? -1.938 -21.845 4.194 1.00 87.31 108 ASN A N 1
ATOM 872 C CA . ASN A 1 108 ? -2.419 -22.441 5.441 1.00 87.31 108 ASN A CA 1
ATOM 873 C C . ASN A 1 108 ? -1.294 -22.846 6.398 1.00 87.31 108 ASN A C 1
ATOM 875 O O . ASN A 1 108 ? -1.582 -23.059 7.577 1.00 87.31 108 ASN A O 1
ATOM 879 N N . ASP A 1 109 ? -0.037 -22.886 5.944 1.00 88.75 109 ASP A N 1
ATOM 880 C CA . ASP A 1 109 ? 1.087 -23.188 6.829 1.00 88.75 109 ASP A CA 1
ATOM 881 C C . ASP A 1 109 ? 1.216 -22.113 7.922 1.00 88.75 109 ASP A C 1
ATOM 883 O O . ASP A 1 109 ? 1.123 -20.902 7.679 1.00 88.75 109 ASP A O 1
ATOM 887 N N . SER A 1 110 ? 1.421 -22.567 9.154 1.00 87.00 110 SER A N 1
ATOM 888 C CA . SER A 1 110 ? 1.712 -21.723 10.310 1.00 87.00 110 SER A CA 1
ATOM 889 C C . SER A 1 110 ? 3.021 -20.942 10.153 1.00 87.00 110 SER A C 1
ATOM 891 O O . SER A 1 110 ? 3.130 -19.823 10.663 1.00 87.00 110 SER A O 1
ATOM 893 N N . PHE A 1 111 ? 3.986 -21.500 9.416 1.00 89.88 111 PHE A N 1
ATOM 894 C CA . PHE A 1 111 ? 5.278 -20.892 9.143 1.00 89.88 111 PHE A CA 1
ATOM 895 C C . PHE A 1 111 ? 5.453 -20.654 7.644 1.00 89.88 111 PHE A C 1
ATOM 897 O O . PHE A 1 111 ? 5.296 -21.554 6.832 1.00 89.88 111 PHE A O 1
ATOM 904 N N . LYS A 1 112 ? 5.801 -19.420 7.277 1.00 93.44 112 LYS A N 1
ATOM 905 C CA . LYS A 1 112 ? 5.983 -18.999 5.884 1.00 93.44 112 LYS A CA 1
ATOM 906 C C . LYS A 1 112 ? 7.407 -18.472 5.720 1.00 93.44 112 LYS A C 1
ATOM 908 O O . LYS A 1 112 ? 7.655 -17.326 6.114 1.00 93.44 112 LYS A O 1
ATOM 913 N N . PRO A 1 113 ? 8.366 -19.270 5.215 1.00 94.06 113 PRO A N 1
ATOM 914 C CA . PRO A 1 113 ? 9.753 -18.825 5.064 1.00 94.06 113 PRO A CA 1
ATOM 915 C C . PRO A 1 113 ? 9.875 -17.578 4.174 1.00 94.06 113 PRO A C 1
ATOM 917 O O . PRO A 1 113 ? 10.745 -16.736 4.399 1.00 94.06 113 PRO A O 1
ATOM 920 N N . GLU A 1 114 ? 8.949 -17.394 3.231 1.00 95.81 114 GLU A N 1
ATOM 921 C CA . GLU A 1 114 ? 8.841 -16.222 2.359 1.00 95.81 114 GLU A CA 1
ATOM 922 C C . GLU A 1 114 ? 8.633 -14.913 3.143 1.00 95.81 114 GLU A C 1
ATOM 924 O O . GLU A 1 114 ? 8.874 -13.825 2.620 1.00 95.81 114 GLU A O 1
ATOM 929 N N . TYR A 1 115 ? 8.186 -14.990 4.401 1.00 95.12 115 TYR A N 1
ATOM 930 C CA . TYR A 1 115 ? 7.950 -13.822 5.248 1.00 95.12 115 TYR A CA 1
ATOM 931 C C . TYR A 1 115 ? 9.174 -13.411 6.073 1.00 95.12 115 TYR A C 1
ATOM 933 O O . TYR A 1 115 ? 9.192 -12.291 6.573 1.00 95.12 115 TYR A O 1
ATOM 941 N N . ILE A 1 116 ? 10.228 -14.229 6.176 1.00 95.69 116 ILE A N 1
ATOM 942 C CA . ILE A 1 116 ? 11.385 -13.934 7.045 1.00 95.69 116 ILE A CA 1
ATOM 943 C C . ILE A 1 116 ? 11.993 -12.556 6.730 1.00 95.69 116 ILE A C 1
ATOM 945 O O . ILE A 1 116 ? 12.087 -11.700 7.609 1.00 95.69 116 ILE A O 1
ATOM 949 N N . ILE A 1 117 ? 12.373 -12.310 5.472 1.00 97.69 117 ILE A N 1
ATOM 950 C CA . ILE A 1 117 ? 13.004 -11.044 5.066 1.00 97.69 117 ILE A CA 1
ATOM 951 C C . ILE A 1 117 ? 12.032 -9.853 5.171 1.00 97.69 117 ILE A C 1
ATOM 953 O O . ILE A 1 117 ? 12.397 -8.863 5.811 1.00 97.69 117 ILE A O 1
ATOM 957 N N . PRO A 1 118 ? 10.793 -9.915 4.638 1.00 96.88 118 PRO A N 1
ATOM 958 C CA . PRO A 1 118 ? 9.786 -8.880 4.876 1.00 96.88 118 PRO A CA 1
ATOM 959 C C . PRO A 1 118 ? 9.583 -8.495 6.349 1.00 96.88 118 PRO A C 1
ATOM 961 O O . PRO A 1 118 ? 9.546 -7.309 6.685 1.00 96.88 118 PRO A O 1
ATOM 964 N N . GLN A 1 119 ? 9.486 -9.479 7.245 1.00 96.62 119 GLN A N 1
ATOM 965 C CA . GLN A 1 119 ? 9.264 -9.231 8.669 1.00 96.62 119 GLN A CA 1
ATOM 966 C C . GLN A 1 119 ? 10.491 -8.597 9.335 1.00 96.62 119 GLN A C 1
ATOM 968 O O . GLN A 1 119 ? 10.339 -7.701 10.166 1.00 96.62 119 GLN A O 1
ATOM 973 N N . LEU A 1 120 ? 11.710 -8.996 8.952 1.00 97.06 120 LEU A N 1
ATOM 974 C CA . LEU A 1 120 ? 12.945 -8.347 9.413 1.00 97.06 120 LEU A CA 1
ATOM 975 C C . LEU A 1 120 ? 13.039 -6.888 8.943 1.00 97.06 120 LEU A C 1
ATOM 977 O O . LEU A 1 120 ? 13.458 -6.019 9.707 1.00 97.06 120 LEU A O 1
ATOM 981 N N . LEU A 1 121 ? 12.601 -6.587 7.719 1.00 97.12 121 LEU A N 1
ATOM 982 C CA . LEU A 1 121 ? 12.569 -5.211 7.215 1.00 97.12 121 LEU A CA 1
ATOM 983 C C . LEU A 1 121 ? 11.561 -4.344 7.968 1.00 97.12 121 LEU A C 1
ATOM 985 O O . LEU A 1 121 ? 11.871 -3.198 8.293 1.00 97.12 121 LEU A O 1
ATOM 989 N N . LEU A 1 122 ? 10.384 -4.879 8.304 1.00 96.56 122 LEU A N 1
ATOM 990 C CA . LEU A 1 122 ? 9.424 -4.143 9.127 1.00 96.56 122 LEU A CA 1
ATOM 991 C C . LEU A 1 122 ? 9.977 -3.877 10.535 1.00 96.56 122 LEU A C 1
ATOM 993 O O . LEU A 1 122 ? 9.791 -2.783 11.073 1.00 96.56 122 LEU A O 1
ATOM 997 N N . GLN A 1 123 ? 10.709 -4.836 11.114 1.00 95.50 123 GLN A N 1
ATOM 998 C CA . GLN A 1 123 ? 11.421 -4.632 12.381 1.00 95.50 123 GLN A CA 1
ATOM 999 C C . GLN A 1 123 ? 12.469 -3.526 12.259 1.00 95.50 123 GLN A C 1
ATOM 1001 O O . GLN A 1 123 ? 12.540 -2.656 13.126 1.00 95.50 123 GLN A O 1
ATOM 1006 N N . TRP A 1 124 ? 13.238 -3.508 11.168 1.00 95.81 124 TRP A N 1
ATOM 1007 C CA . TRP A 1 124 ? 14.203 -2.444 10.903 1.00 95.81 124 TRP A CA 1
ATOM 1008 C C . TRP A 1 124 ? 13.529 -1.072 10.793 1.00 95.81 124 TRP A C 1
ATOM 1010 O O . TRP A 1 124 ? 13.989 -0.132 11.438 1.00 95.81 124 TRP A O 1
ATOM 1020 N N . VAL A 1 125 ? 12.410 -0.960 10.064 1.00 95.31 125 VAL A N 1
ATOM 1021 C CA . VAL A 1 125 ? 11.634 0.292 9.967 1.00 95.31 125 VAL A CA 1
ATOM 1022 C C . VAL A 1 125 ? 11.198 0.764 11.350 1.00 95.31 125 VAL A C 1
ATOM 1024 O O . VAL A 1 125 ? 11.381 1.929 11.686 1.00 95.31 125 VAL A O 1
ATOM 1027 N N . ARG A 1 126 ? 10.713 -0.141 12.206 1.00 91.75 126 ARG A N 1
ATOM 1028 C CA . ARG A 1 126 ? 10.313 0.203 13.577 1.00 91.75 126 ARG A CA 1
ATOM 1029 C C . ARG A 1 126 ? 11.474 0.721 14.437 1.00 91.75 126 ARG A C 1
ATOM 1031 O O . ARG A 1 126 ? 11.260 1.563 15.303 1.00 91.75 126 ARG A O 1
ATOM 1038 N N . LEU A 1 127 ? 12.692 0.229 14.210 1.00 92.38 127 LEU A N 1
ATOM 1039 C CA . LEU A 1 127 ? 13.902 0.671 14.914 1.00 92.38 127 LEU A CA 1
ATOM 1040 C C . LEU A 1 127 ? 14.509 1.960 14.332 1.00 92.38 127 LEU A C 1
ATOM 1042 O O . LEU A 1 127 ? 15.474 2.489 14.888 1.00 92.38 127 LEU A O 1
ATOM 1046 N N . LYS A 1 128 ? 13.976 2.472 13.216 1.00 92.56 128 LYS A N 1
ATOM 1047 C CA . LYS A 1 128 ? 14.464 3.674 12.535 1.00 92.56 128 LYS A CA 1
ATOM 1048 C C . LYS A 1 128 ? 13.390 4.766 12.568 1.00 92.56 128 LYS A C 1
ATOM 1050 O O . LYS A 1 128 ? 12.544 4.791 11.683 1.00 92.56 128 LYS A O 1
ATOM 1055 N N . PRO A 1 129 ? 13.441 5.711 13.530 1.00 79.69 129 PRO A N 1
ATOM 1056 C CA . PRO A 1 129 ? 12.358 6.680 13.764 1.00 79.69 129 PRO A CA 1
ATOM 1057 C C . PRO A 1 129 ? 12.043 7.573 12.554 1.00 79.69 129 PRO A C 1
ATOM 1059 O O . PRO A 1 129 ? 10.923 8.079 12.427 1.00 79.69 129 PRO A O 1
ATOM 1062 N N . ASP A 1 130 ? 13.020 7.733 11.666 1.00 90.62 130 ASP A N 1
ATOM 1063 C CA . ASP A 1 130 ? 12.921 8.432 10.391 1.00 90.62 130 ASP A CA 1
ATOM 1064 C C . ASP A 1 130 ? 11.924 7.792 9.420 1.00 90.62 130 ASP A C 1
ATOM 1066 O O . ASP A 1 130 ? 11.253 8.516 8.687 1.00 90.62 130 ASP A O 1
ATOM 1070 N N . TYR A 1 131 ? 11.817 6.461 9.411 1.00 94.44 131 TYR A N 1
ATOM 1071 C CA . TYR A 1 131 ? 10.972 5.714 8.486 1.00 94.44 131 TYR A CA 1
ATOM 1072 C C . TYR A 1 131 ? 9.647 5.349 9.149 1.00 94.44 131 TYR A C 1
ATOM 1074 O O . TYR A 1 131 ? 9.615 4.801 10.247 1.00 94.44 131 TYR A O 1
ATOM 1082 N N . LYS A 1 132 ? 8.533 5.653 8.480 1.00 94.62 132 LYS A N 1
ATOM 1083 C CA . LYS A 1 132 ? 7.189 5.436 9.042 1.00 94.62 132 LYS A CA 1
ATOM 1084 C C . LYS A 1 132 ? 6.519 4.152 8.573 1.00 94.62 132 LYS A C 1
ATOM 1086 O O . LYS A 1 132 ? 5.610 3.670 9.238 1.00 94.62 132 LYS A O 1
ATOM 1091 N N . GLY A 1 133 ? 6.962 3.589 7.456 1.00 96.19 133 GLY A N 1
ATOM 1092 C CA . GLY A 1 133 ? 6.353 2.399 6.880 1.00 96.19 133 GLY A CA 1
ATOM 1093 C C . GLY A 1 133 ? 7.141 1.841 5.707 1.00 96.19 133 GLY A C 1
ATOM 1094 O O . GLY A 1 133 ? 8.235 2.320 5.389 1.00 96.19 133 GLY A O 1
ATOM 1095 N N . ILE A 1 134 ? 6.553 0.840 5.060 1.00 97.38 134 ILE A N 1
ATOM 1096 C CA . ILE A 1 134 ? 7.067 0.218 3.838 1.00 97.38 134 ILE A CA 1
ATOM 1097 C C . ILE A 1 134 ? 6.002 0.343 2.753 1.00 97.38 134 ILE A C 1
ATOM 1099 O O . ILE A 1 134 ? 4.836 0.047 3.000 1.00 97.38 134 ILE A O 1
ATOM 1103 N N . ARG A 1 135 ? 6.414 0.756 1.556 1.00 96.06 135 ARG A N 1
ATOM 1104 C CA . ARG A 1 135 ? 5.621 0.738 0.322 1.00 96.06 135 ARG A CA 1
ATOM 1105 C C . ARG A 1 135 ? 6.131 -0.413 -0.539 1.00 96.06 135 ARG A C 1
ATOM 1107 O O . ARG A 1 135 ? 7.334 -0.504 -0.751 1.00 96.06 135 ARG A O 1
ATOM 1114 N N . TYR A 1 136 ? 5.267 -1.292 -1.025 1.00 94.56 136 TYR A N 1
ATOM 1115 C CA . TYR A 1 136 ? 5.660 -2.499 -1.762 1.00 94.56 136 TYR A CA 1
ATOM 1116 C C . TYR A 1 136 ? 4.609 -2.856 -2.809 1.00 94.56 136 TYR A C 1
ATOM 1118 O O . TYR A 1 136 ? 3.444 -2.514 -2.652 1.00 94.56 136 TYR A O 1
ATOM 1126 N N . PHE A 1 137 ? 5.000 -3.516 -3.897 1.00 91.69 137 PHE A N 1
ATOM 1127 C CA . PHE A 1 137 ? 4.026 -3.975 -4.886 1.00 91.69 137 PHE A CA 1
ATOM 1128 C C . PHE A 1 137 ? 3.351 -5.265 -4.410 1.00 91.69 137 PHE A C 1
ATOM 1130 O O . PHE A 1 137 ? 3.959 -6.089 -3.723 1.00 91.69 137 PHE A O 1
ATOM 1137 N N . SER A 1 138 ? 2.092 -5.441 -4.789 1.00 90.88 138 SER A N 1
ATOM 1138 C CA . SER A 1 138 ? 1.359 -6.680 -4.573 1.00 90.88 138 SER A CA 1
ATOM 1139 C C . SER A 1 138 ? 1.940 -7.805 -5.428 1.00 90.88 138 SER A C 1
ATOM 1141 O O . SER A 1 138 ? 2.252 -7.611 -6.607 1.00 90.88 138 SER A O 1
ATOM 1143 N N . VAL A 1 139 ? 2.049 -8.990 -4.825 1.00 87.25 139 VAL A N 1
ATOM 1144 C CA . VAL A 1 139 ? 2.366 -10.249 -5.522 1.00 87.25 139 VAL A CA 1
ATOM 1145 C C . VAL A 1 139 ? 1.109 -11.043 -5.891 1.00 87.25 139 VAL A C 1
ATOM 1147 O O . VAL A 1 139 ? 1.218 -12.090 -6.516 1.00 87.25 139 VAL A O 1
ATOM 1150 N N . MET A 1 140 ? -0.067 -10.572 -5.464 1.00 83.06 140 MET A N 1
ATOM 1151 C CA . MET A 1 140 ? -1.359 -11.224 -5.700 1.00 83.06 140 MET A CA 1
ATOM 1152 C C . MET A 1 140 ? -1.989 -10.793 -7.027 1.00 83.06 140 MET A C 1
ATOM 1154 O O . MET A 1 140 ? -2.859 -11.483 -7.549 1.00 83.06 140 MET A O 1
ATOM 1158 N N . VAL A 1 141 ? -1.542 -9.663 -7.576 1.00 80.88 141 VAL A N 1
ATOM 1159 C CA . VAL A 1 141 ? -2.093 -9.061 -8.791 1.00 80.88 141 VAL A CA 1
ATOM 1160 C C . VAL A 1 141 ? -1.190 -9.327 -9.994 1.00 80.88 141 VAL A C 1
ATOM 1162 O O . VAL A 1 141 ? 0.036 -9.316 -9.871 1.00 80.88 141 VAL A O 1
ATOM 1165 N N . ASP A 1 142 ? -1.797 -9.523 -11.169 1.00 71.56 142 ASP A N 1
ATOM 1166 C CA . ASP A 1 142 ? -1.079 -9.713 -12.432 1.00 71.56 142 ASP A CA 1
ATOM 1167 C C . ASP A 1 142 ? -0.106 -8.549 -12.715 1.00 71.56 142 ASP A C 1
ATOM 1169 O O . ASP A 1 142 ? -0.428 -7.364 -12.593 1.00 71.56 142 ASP A O 1
ATOM 1173 N N . TYR A 1 143 ? 1.107 -8.911 -13.131 1.00 65.06 143 TYR A N 1
ATOM 1174 C CA . TYR A 1 143 ? 2.182 -8.009 -13.529 1.00 65.06 143 TYR A CA 1
ATOM 1175 C C . TYR A 1 143 ? 1.848 -7.168 -14.766 1.00 65.06 143 TYR A C 1
ATOM 1177 O O . TYR A 1 143 ? 2.520 -6.167 -15.007 1.00 65.06 143 TYR A O 1
ATOM 1185 N N . SER A 1 144 ? 0.841 -7.565 -15.552 1.00 63.09 144 SER A N 1
ATOM 1186 C CA . SER A 1 144 ? 0.363 -6.784 -16.699 1.00 63.09 144 SER A CA 1
ATOM 1187 C C . SER A 1 144 ? -0.416 -5.522 -16.300 1.00 63.09 144 SER A C 1
ATOM 1189 O O . SER A 1 144 ? -0.572 -4.613 -17.118 1.00 63.09 144 SER A O 1
ATOM 1191 N N . ILE A 1 145 ? -0.867 -5.437 -15.043 1.00 65.56 145 ILE A N 1
ATOM 1192 C CA . ILE A 1 145 ? -1.560 -4.270 -14.492 1.00 65.56 145 ILE A CA 1
ATOM 1193 C C . ILE A 1 145 ? -0.521 -3.237 -14.040 1.00 65.56 145 ILE A C 1
ATOM 1195 O O . ILE A 1 145 ? 0.500 -3.577 -13.431 1.00 65.56 145 ILE A O 1
ATOM 1199 N N . GLN A 1 146 ? -0.773 -1.964 -14.364 1.00 68.25 146 GLN A N 1
ATOM 1200 C CA . GLN A 1 146 ? 0.187 -0.892 -14.134 1.00 68.25 146 GLN A CA 1
ATOM 1201 C C . GLN A 1 146 ? 0.507 -0.716 -12.648 1.00 68.25 146 GLN A C 1
ATOM 1203 O O . GLN A 1 146 ? -0.383 -0.710 -11.799 1.00 68.25 146 GLN A O 1
ATOM 1208 N N . ASP A 1 147 ? 1.794 -0.511 -12.362 1.00 71.50 147 ASP A N 1
ATOM 1209 C CA . ASP A 1 147 ? 2.354 -0.579 -11.012 1.00 71.50 147 ASP A CA 1
ATOM 1210 C C . ASP A 1 147 ? 1.617 0.268 -9.979 1.00 71.50 147 ASP A C 1
ATOM 1212 O O . ASP A 1 147 ? 1.537 -0.144 -8.832 1.00 71.50 147 ASP A O 1
ATOM 1216 N N . TYR A 1 148 ? 1.055 1.423 -10.349 1.00 79.38 148 TYR A N 1
ATOM 1217 C CA . TYR A 1 148 ? 0.436 2.312 -9.369 1.00 79.38 148 TYR A CA 1
ATOM 1218 C C . TYR A 1 148 ? -0.882 1.777 -8.782 1.00 79.38 148 TYR A C 1
ATOM 1220 O O . TYR A 1 148 ? -1.208 2.143 -7.655 1.00 79.38 148 TYR A O 1
ATOM 1228 N N . LEU A 1 149 ? -1.617 0.905 -9.486 1.00 86.19 149 LEU A N 1
ATOM 1229 C CA . LEU A 1 149 ? -2.851 0.297 -8.964 1.00 86.19 149 LEU A CA 1
ATOM 1230 C C . LEU A 1 149 ? -2.560 -0.814 -7.956 1.00 86.19 149 LEU A C 1
ATOM 1232 O O . LEU A 1 149 ? -3.415 -1.133 -7.141 1.00 86.19 149 LEU A O 1
ATOM 1236 N N . CYS A 1 150 ? -1.366 -1.401 -8.000 1.00 89.50 150 CYS A N 1
ATOM 1237 C CA . CYS A 1 150 ? -1.039 -2.634 -7.292 1.00 89.50 150 CYS A CA 1
ATOM 1238 C C . CYS A 1 150 ? -0.007 -2.406 -6.186 1.00 89.50 150 CYS A C 1
ATOM 1240 O O . CYS A 1 150 ? 0.893 -3.227 -6.005 1.00 89.50 150 CYS A O 1
ATOM 1242 N N . ILE A 1 151 ? -0.095 -1.282 -5.472 1.00 93.38 151 ILE A N 1
ATOM 1243 C CA . ILE A 1 151 ? 0.827 -0.950 -4.385 1.00 93.38 151 ILE A CA 1
ATOM 1244 C C . ILE A 1 151 ? 0.124 -1.132 -3.058 1.00 93.38 151 ILE A C 1
ATOM 1246 O O . ILE A 1 151 ? -0.973 -0.631 -2.842 1.00 93.38 151 ILE A O 1
ATOM 1250 N N . ASN A 1 152 ? 0.834 -1.758 -2.139 1.00 95.81 152 ASN A N 1
ATOM 1251 C CA . ASN A 1 152 ? 0.478 -1.829 -0.745 1.00 95.81 152 ASN A CA 1
ATOM 1252 C C . ASN A 1 152 ? 1.422 -0.971 0.093 1.00 95.81 152 ASN A C 1
ATOM 1254 O O . ASN A 1 152 ? 2.583 -0.715 -0.247 1.00 95.81 152 ASN A O 1
ATOM 1258 N N . TYR A 1 153 ? 0.915 -0.581 1.247 1.00 97.12 153 TYR A N 1
ATOM 1259 C CA . TYR A 1 153 ? 1.633 0.111 2.289 1.00 97.12 153 TYR A CA 1
ATOM 1260 C C . TYR A 1 153 ? 1.402 -0.612 3.604 1.00 97.12 153 TYR A C 1
ATOM 1262 O O . TYR A 1 153 ? 0.328 -1.157 3.856 1.00 97.12 153 TYR A O 1
ATOM 1270 N N . VAL A 1 154 ? 2.411 -0.596 4.460 1.00 97.19 154 VAL A N 1
ATOM 1271 C CA . VAL A 1 154 ? 2.301 -1.066 5.837 1.00 97.19 154 VAL A CA 1
ATOM 1272 C C . VAL A 1 154 ? 2.926 -0.042 6.766 1.00 97.19 154 VAL A C 1
ATOM 1274 O O . VAL A 1 154 ? 4.056 0.405 6.546 1.00 97.19 154 VAL A O 1
ATOM 1277 N N . PHE A 1 155 ? 2.196 0.311 7.818 1.00 95.75 155 PHE A N 1
ATOM 1278 C CA . PHE A 1 155 ? 2.671 1.207 8.866 1.00 95.75 155 PHE A CA 1
ATOM 1279 C C . PHE A 1 155 ? 2.530 0.494 10.217 1.00 95.75 155 PHE A C 1
ATOM 1281 O O . PHE A 1 155 ? 1.405 0.229 10.655 1.00 95.75 155 PHE A O 1
ATOM 1288 N N . PRO A 1 156 ? 3.644 0.121 10.871 1.00 94.06 156 PRO A N 1
ATOM 1289 C CA . PRO A 1 156 ? 3.591 -0.537 12.168 1.00 94.06 156 PRO A CA 1
ATOM 1290 C C . PRO A 1 156 ? 3.227 0.468 13.263 1.00 94.06 156 PRO A C 1
ATOM 1292 O O . PRO A 1 156 ? 3.636 1.631 13.222 1.00 94.06 156 PRO A O 1
ATOM 1295 N N . ALA A 1 157 ? 2.513 0.018 14.293 1.00 90.50 157 ALA A N 1
ATOM 1296 C CA . ALA A 1 157 ? 2.326 0.826 15.491 1.00 90.50 157 ALA A CA 1
ATOM 1297 C C . ALA A 1 157 ? 3.688 1.104 16.158 1.00 90.50 157 ALA A C 1
ATOM 1299 O O . ALA A 1 157 ? 4.453 0.188 16.474 1.00 90.50 157 ALA A O 1
ATOM 1300 N N . ILE A 1 158 ? 3.994 2.384 16.383 1.00 83.00 158 ILE A N 1
ATOM 1301 C CA . ILE A 1 158 ? 5.243 2.812 17.035 1.00 83.00 158 ILE A CA 1
ATOM 1302 C C . ILE A 1 158 ? 5.068 2.797 18.557 1.00 83.00 158 ILE A C 1
ATOM 1304 O O . ILE A 1 158 ? 5.900 2.257 19.285 1.00 83.00 158 ILE A O 1
ATOM 1308 N N . THR A 1 159 ? 3.958 3.363 19.033 1.00 78.12 159 THR A N 1
ATOM 1309 C CA . THR A 1 159 ? 3.579 3.382 20.448 1.00 78.12 159 THR A CA 1
ATOM 1310 C C . THR A 1 159 ? 2.554 2.294 20.733 1.00 78.12 159 THR A C 1
ATOM 1312 O O . THR A 1 159 ? 1.559 2.170 20.019 1.00 78.12 159 THR A O 1
ATOM 1315 N N . TYR A 1 160 ? 2.796 1.520 21.792 1.00 73.00 160 TYR A N 1
ATOM 1316 C CA . TYR A 1 160 ? 1.892 0.475 22.262 1.00 73.00 160 TYR A CA 1
ATOM 1317 C C . TYR A 1 160 ? 1.182 0.939 23.536 1.00 73.00 160 TYR A C 1
ATOM 1319 O O . TYR A 1 160 ? 1.831 1.321 24.510 1.00 73.00 160 TYR A O 1
ATOM 1327 N N . LYS A 1 161 ? -0.152 0.912 23.514 1.00 78.38 161 LYS A N 1
ATOM 1328 C CA . LYS A 1 161 ? -1.021 1.106 24.680 1.00 78.38 161 LYS A CA 1
ATOM 1329 C C . LYS A 1 161 ? -1.884 -0.144 24.843 1.00 78.38 161 LYS A C 1
ATOM 1331 O O . LYS A 1 161 ? -2.153 -0.832 23.865 1.00 78.38 161 LYS A O 1
ATOM 1336 N N . GLN A 1 162 ? -2.329 -0.421 26.068 1.00 78.56 162 GLN A N 1
ATOM 1337 C CA . GLN A 1 162 ? -3.184 -1.579 26.362 1.00 78.56 162 GLN A CA 1
ATOM 1338 C C . GLN A 1 162 ? -4.548 -1.508 25.650 1.00 78.56 162 GLN A C 1
ATOM 1340 O O . GLN A 1 162 ? -5.145 -2.542 25.372 1.00 78.56 162 GLN A O 1
ATOM 1345 N N . ALA A 1 163 ? -5.023 -0.298 25.342 1.00 81.50 163 ALA A N 1
ATOM 1346 C CA . ALA A 1 163 ? -6.245 -0.049 24.590 1.00 81.50 163 ALA A CA 1
ATOM 1347 C C . ALA A 1 163 ? -6.140 1.261 23.789 1.00 81.50 163 ALA A C 1
ATOM 1349 O O . ALA A 1 163 ? -5.307 2.124 24.089 1.00 81.50 163 ALA A O 1
ATOM 1350 N N . GLY A 1 164 ? -7.026 1.407 22.802 1.00 85.56 164 GLY A N 1
ATOM 1351 C CA . GLY A 1 164 ? -7.125 2.585 21.940 1.00 85.56 164 GLY A CA 1
ATOM 1352 C C . GLY A 1 164 ? -6.228 2.532 20.701 1.00 85.56 164 GLY A C 1
ATOM 1353 O O . GLY A 1 164 ? -5.516 1.559 20.451 1.00 85.56 164 GLY A O 1
ATOM 1354 N N . LEU A 1 165 ? -6.288 3.601 19.908 1.00 86.06 165 LEU A N 1
ATOM 1355 C CA . LEU A 1 165 ? -5.550 3.735 18.653 1.00 86.06 165 LEU A CA 1
ATOM 1356 C C . LEU A 1 165 ? -4.126 4.270 18.873 1.00 86.06 165 LEU A C 1
ATOM 1358 O O . LEU A 1 165 ? -3.833 4.990 19.834 1.00 86.06 165 LEU A O 1
ATOM 1362 N N . CYS A 1 166 ? -3.219 3.938 17.951 1.00 88.69 166 CYS A N 1
ATOM 1363 C CA . CYS A 1 166 ? -1.848 4.445 17.972 1.00 88.69 166 CYS A CA 1
ATOM 1364 C C . CYS A 1 166 ? -1.833 5.940 17.620 1.00 88.69 166 CYS A C 1
ATOM 1366 O O . CYS A 1 166 ? -2.100 6.307 16.477 1.00 88.69 166 CYS A O 1
ATOM 1368 N N . SER A 1 167 ? -1.464 6.797 18.579 1.00 88.62 167 SER A N 1
ATOM 1369 C CA . SER A 1 167 ? -1.421 8.256 18.385 1.00 88.62 167 SER A CA 1
ATOM 1370 C C . SER A 1 167 ? -0.550 8.673 17.202 1.00 88.62 167 SER A C 1
ATOM 1372 O O . SER A 1 167 ? -0.971 9.496 16.402 1.00 88.62 167 SER A O 1
ATOM 1374 N N . ASN A 1 168 ? 0.605 8.023 17.021 1.00 88.88 168 ASN A N 1
ATOM 1375 C CA . ASN A 1 168 ? 1.487 8.293 15.884 1.00 88.88 168 ASN A CA 1
ATOM 1376 C C . ASN A 1 168 ? 0.785 8.062 14.540 1.00 88.88 168 ASN A C 1
ATOM 1378 O O . ASN A 1 168 ? 0.932 8.870 13.633 1.00 88.88 168 ASN A O 1
ATOM 1382 N N . LEU A 1 169 ? 0.014 6.977 14.403 1.00 90.62 169 LEU A N 1
ATOM 1383 C CA . LEU A 1 169 ? -0.706 6.696 13.159 1.00 90.62 169 LEU A CA 1
ATOM 1384 C C . LEU A 1 169 ? -1.890 7.657 12.971 1.00 90.62 169 LEU A C 1
ATOM 1386 O O . LEU A 1 169 ? -2.115 8.123 11.859 1.00 90.62 169 LEU A O 1
ATOM 1390 N N . MET A 1 170 ? -2.597 8.029 14.044 1.00 90.69 170 MET A N 1
ATOM 1391 C CA . MET A 1 170 ? -3.674 9.034 13.977 1.00 90.69 170 MET A CA 1
ATOM 1392 C C . MET A 1 170 ? -3.166 10.427 13.575 1.00 90.69 170 MET A C 1
ATOM 1394 O O . MET A 1 170 ? -3.851 11.193 12.896 1.00 90.69 170 MET A O 1
ATOM 1398 N N . GLU A 1 171 ? -1.947 10.775 13.976 1.00 91.19 171 GLU A N 1
ATOM 1399 C CA . GLU A 1 171 ? -1.294 12.019 13.570 1.00 91.19 171 GLU A CA 1
ATOM 1400 C C . GLU A 1 171 ? -0.835 11.983 12.108 1.00 91.19 171 GLU A C 1
ATOM 1402 O O . GLU A 1 171 ? -0.725 13.035 11.481 1.00 91.19 171 GLU A O 1
ATOM 1407 N N . MET A 1 172 ? -0.619 10.796 11.537 1.00 93.06 172 MET A N 1
ATOM 1408 C CA . MET A 1 172 ? -0.171 10.652 10.153 1.00 93.06 172 MET A CA 1
ATOM 1409 C C . MET A 1 172 ? -1.274 10.863 9.122 1.00 93.06 172 MET A C 1
ATOM 1411 O O . MET A 1 172 ? -0.985 11.388 8.043 1.00 93.06 172 MET A O 1
ATOM 1415 N N . PHE A 1 173 ? -2.514 10.477 9.431 1.00 94.88 173 PHE A N 1
ATOM 1416 C CA . PHE A 1 173 ? -3.579 10.381 8.434 1.00 94.88 173 PHE A CA 1
ATOM 1417 C C . PHE A 1 173 ? -4.821 11.202 8.787 1.00 94.88 173 PHE A C 1
ATOM 1419 O O . PHE A 1 173 ? -5.221 11.309 9.945 1.00 94.88 173 PHE A O 1
ATOM 1426 N N . LYS A 1 174 ? -5.452 11.761 7.756 1.00 95.31 174 LYS A N 1
ATOM 1427 C CA . LYS A 1 174 ? -6.874 12.110 7.744 1.00 95.31 174 LYS A CA 1
ATOM 1428 C C . LYS A 1 174 ? -7.644 10.966 7.106 1.00 95.31 174 LYS A C 1
ATOM 1430 O O . LYS A 1 174 ? -7.119 10.323 6.200 1.00 95.31 174 LYS A O 1
ATOM 1435 N N . ILE A 1 175 ? -8.874 10.745 7.542 1.00 95.31 175 ILE A N 1
ATOM 1436 C CA . ILE A 1 175 ? -9.724 9.645 7.086 1.00 95.31 175 ILE A CA 1
ATOM 1437 C C . ILE A 1 175 ? -11.058 10.188 6.562 1.00 95.31 175 ILE A C 1
ATOM 1439 O O . ILE A 1 175 ? -11.566 11.180 7.087 1.00 95.31 175 ILE A O 1
ATOM 1443 N N . SER A 1 176 ? -11.598 9.607 5.493 1.00 95.25 176 SER A N 1
ATOM 1444 C CA . SER A 1 176 ? -12.980 9.864 5.067 1.00 95.25 176 SER A CA 1
ATOM 1445 C C . SER A 1 176 ? -13.972 9.058 5.907 1.00 95.25 176 SER A C 1
ATOM 1447 O O . SER A 1 176 ? -13.592 8.104 6.577 1.00 95.25 176 SER A O 1
ATOM 1449 N N . GLU A 1 177 ? -15.260 9.379 5.804 1.00 93.44 177 GLU A N 1
ATOM 1450 C CA . GLU A 1 177 ? -16.296 8.409 6.179 1.00 93.44 177 GLU A CA 1
ATOM 1451 C C . GLU A 1 177 ? -16.139 7.114 5.365 1.00 93.44 177 GLU A C 1
ATOM 1453 O O . GLU A 1 177 ? -15.547 7.118 4.274 1.00 93.44 177 GLU A O 1
ATOM 1458 N N . THR A 1 178 ? -16.652 6.013 5.910 1.00 92.81 178 THR A N 1
ATOM 1459 C CA . THR A 1 178 ? -16.690 4.726 5.212 1.00 92.81 178 THR A CA 1
ATOM 1460 C C . THR A 1 178 ? -17.810 4.696 4.185 1.00 92.81 178 THR A C 1
ATOM 1462 O O . THR A 1 178 ? -18.874 5.271 4.407 1.00 92.81 178 THR A O 1
ATOM 1465 N N . LEU A 1 179 ? -17.587 3.968 3.101 1.00 91.19 179 LEU A N 1
ATOM 1466 C CA . LEU A 1 179 ? -18.549 3.715 2.043 1.00 91.19 179 LEU A CA 1
ATOM 1467 C C . LEU A 1 179 ? -18.667 2.207 1.837 1.00 91.19 179 LEU A C 1
ATOM 1469 O O . LEU A 1 179 ? -17.685 1.489 1.970 1.00 91.19 179 LEU A O 1
ATOM 1473 N N . THR A 1 180 ? -19.859 1.726 1.517 1.00 90.62 180 THR A N 1
ATOM 1474 C CA . THR A 1 180 ? -20.092 0.359 1.046 1.00 90.62 180 THR A CA 1
ATOM 1475 C C . THR A 1 180 ? -20.264 0.337 -0.471 1.00 90.62 180 THR A C 1
ATOM 1477 O O . THR A 1 180 ? -20.642 1.324 -1.119 1.00 90.62 180 THR A O 1
ATOM 1480 N N . TRP A 1 181 ? -20.109 -0.842 -1.068 1.00 87.56 181 TRP A N 1
ATOM 1481 C CA . TRP A 1 181 ? -20.361 -1.030 -2.498 1.00 87.56 181 TRP A CA 1
ATOM 1482 C C . TRP A 1 181 ? -21.819 -0.719 -2.872 1.00 87.56 181 TRP A C 1
ATOM 1484 O O . TRP A 1 181 ? -22.086 -0.174 -3.948 1.00 87.56 181 TRP A O 1
ATOM 1494 N N . LYS A 1 182 ? -22.766 -1.010 -1.967 1.00 85.00 182 LYS A N 1
ATOM 1495 C CA . LYS A 1 182 ? -24.195 -0.706 -2.144 1.00 85.00 182 LYS A CA 1
ATOM 1496 C C . LYS A 1 182 ? -24.445 0.792 -2.200 1.00 85.00 182 LYS A C 1
ATOM 1498 O O . LYS A 1 182 ? -25.108 1.249 -3.129 1.00 85.00 182 LYS A O 1
ATOM 1503 N N . GLU A 1 183 ? -23.891 1.551 -1.263 1.00 84.38 183 GLU A N 1
ATOM 1504 C CA . GLU A 1 183 ? -24.015 3.012 -1.253 1.00 84.38 183 GLU A CA 1
ATOM 1505 C C . GLU A 1 183 ? -23.395 3.617 -2.514 1.00 84.38 183 GLU A C 1
ATOM 1507 O O . GLU A 1 183 ? -24.016 4.455 -3.162 1.00 84.38 183 GLU A O 1
ATOM 1512 N N . THR A 1 184 ? -22.237 3.110 -2.948 1.00 78.88 184 THR A N 1
ATOM 1513 C CA . THR A 1 184 ? -21.589 3.559 -4.192 1.00 78.88 184 THR A CA 1
ATOM 1514 C C . THR A 1 184 ? -22.492 3.373 -5.411 1.00 78.88 184 THR A C 1
ATOM 1516 O O . THR A 1 184 ? -22.574 4.244 -6.279 1.00 78.88 184 THR A O 1
ATOM 1519 N N . SER A 1 185 ? -23.218 2.253 -5.475 1.00 73.12 185 SER A N 1
ATOM 1520 C CA . SER A 1 185 ? -24.126 1.954 -6.587 1.00 73.12 185 SER A CA 1
ATOM 1521 C C . SER A 1 185 ? -25.313 2.919 -6.706 1.00 73.12 185 SER A C 1
ATOM 1523 O O . SER A 1 185 ? -25.973 2.924 -7.744 1.00 73.12 185 SER A O 1
ATOM 1525 N N . MET A 1 186 ? -25.571 3.753 -5.691 1.00 76.81 186 MET A N 1
ATOM 1526 C CA . MET A 1 186 ? -26.598 4.801 -5.725 1.00 76.81 186 MET A CA 1
ATOM 1527 C C . MET A 1 186 ? -26.113 6.084 -6.419 1.00 76.81 186 MET A C 1
ATOM 1529 O O . MET A 1 186 ? -26.928 6.878 -6.882 1.00 76.81 186 MET A O 1
ATOM 1533 N N . TYR A 1 187 ? -24.799 6.275 -6.577 1.00 70.56 187 TYR A N 1
ATOM 1534 C CA . TYR A 1 187 ? -24.201 7.457 -7.212 1.00 70.56 187 TYR A CA 1
ATOM 1535 C C . TYR A 1 187 ? -24.075 7.323 -8.747 1.00 70.56 187 TYR A C 1
ATOM 1537 O O . TYR A 1 187 ? -23.121 7.815 -9.345 1.00 70.56 187 TYR A O 1
ATOM 1545 N N . GLN A 1 188 ? -25.047 6.674 -9.405 1.00 56.69 188 GLN A N 1
ATOM 1546 C CA . GLN A 1 188 ? -25.030 6.214 -10.814 1.00 56.69 188 GLN A CA 1
ATOM 1547 C C . GLN A 1 188 ? -24.724 7.258 -11.912 1.00 56.69 188 GLN A C 1
ATOM 1549 O O . GLN A 1 188 ? -24.535 6.867 -13.062 1.00 56.69 188 GLN A O 1
ATOM 1554 N N . HIS A 1 189 ? -24.637 8.551 -11.595 1.00 53.25 189 HIS A N 1
ATOM 1555 C CA . HIS A 1 189 ? -24.542 9.641 -12.576 1.00 53.25 189 HIS A CA 1
ATOM 1556 C C . HIS A 1 189 ? -23.466 10.679 -12.275 1.00 53.25 189 HIS A C 1
ATOM 1558 O O . HIS A 1 189 ? -23.615 11.854 -12.611 1.00 53.25 189 HIS A O 1
ATOM 1564 N N . ILE A 1 190 ? -22.367 10.278 -11.647 1.00 56.53 190 ILE A N 1
ATOM 1565 C CA . ILE A 1 190 ? -21.208 11.159 -11.658 1.00 56.53 190 ILE A CA 1
ATOM 1566 C C . ILE A 1 190 ? -20.631 11.105 -13.079 1.00 56.53 190 ILE A C 1
ATOM 1568 O O . ILE A 1 190 ? -20.140 10.065 -13.506 1.00 56.53 190 ILE A O 1
ATOM 1572 N N . ASP A 1 191 ? -20.746 12.208 -13.821 1.00 51.62 191 ASP A N 1
ATOM 1573 C CA . ASP A 1 191 ? -20.017 12.408 -15.074 1.00 51.62 191 ASP A CA 1
ATOM 1574 C C . ASP A 1 191 ? -18.535 12.539 -14.707 1.00 51.62 191 ASP A C 1
ATOM 1576 O O . ASP A 1 191 ? -18.044 13.572 -14.238 1.00 51.62 191 ASP A O 1
ATOM 1580 N N . LEU A 1 192 ? -17.865 11.395 -14.735 1.00 52.31 192 LEU A N 1
ATOM 1581 C CA . LEU A 1 192 ? -16.472 11.224 -14.372 1.00 52.31 192 LEU A CA 1
ATOM 1582 C C . LEU A 1 192 ? -15.668 11.517 -15.632 1.00 52.31 192 LEU A C 1
ATOM 1584 O O . LEU A 1 192 ? -15.253 10.593 -16.328 1.00 52.31 192 L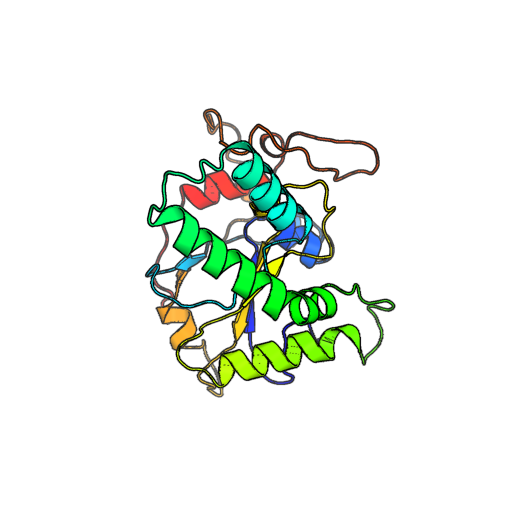EU A O 1
ATOM 1588 N N . GLY A 1 193 ? -15.536 12.807 -15.969 1.00 53.06 193 GLY A N 1
ATOM 1589 C CA . GLY A 1 193 ? -14.724 13.258 -17.103 1.00 53.06 193 GLY A CA 1
ATOM 1590 C C . GLY A 1 193 ? -13.387 12.514 -17.156 1.00 53.06 193 GLY A C 1
ATOM 1591 O O . GLY A 1 193 ? -12.878 12.144 -16.103 1.00 53.06 193 GLY A O 1
ATOM 1592 N N . GLU A 1 194 ? -12.869 12.261 -18.367 1.00 48.91 194 GLU A N 1
ATOM 1593 C CA . GLU A 1 194 ? -11.760 11.330 -18.652 1.00 48.91 194 GLU A CA 1
ATOM 1594 C C . GLU A 1 194 ? -10.773 11.166 -17.486 1.00 48.91 194 GLU A C 1
ATOM 1596 O O . GLU A 1 194 ? -9.846 11.960 -17.303 1.00 48.91 194 GLU A O 1
ATOM 1601 N N . SER A 1 195 ? -10.966 10.120 -16.676 1.00 53.03 195 SER A N 1
ATOM 1602 C CA . SER A 1 195 ? -10.009 9.810 -15.624 1.00 53.03 195 SER A CA 1
ATOM 1603 C C . SER A 1 195 ? -8.708 9.350 -16.284 1.00 53.03 195 SER A C 1
ATOM 1605 O O . SER A 1 195 ? -8.707 8.640 -17.298 1.00 53.03 195 SER A O 1
ATOM 1607 N N . SER A 1 196 ? -7.564 9.717 -15.703 1.00 52.19 196 SER A N 1
ATOM 1608 C CA . SER A 1 196 ? -6.251 9.196 -16.120 1.00 52.19 196 SER A CA 1
ATOM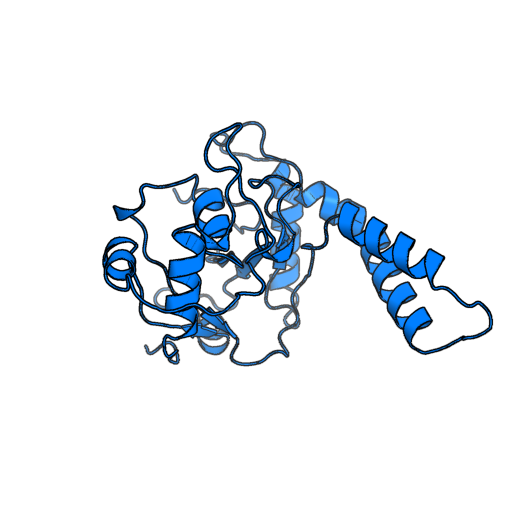 1609 C C . SER A 1 196 ? -6.201 7.659 -16.085 1.00 52.19 196 SER A C 1
ATOM 1611 O O . SER A 1 196 ? -5.393 7.054 -16.787 1.00 52.19 196 SER A O 1
ATOM 1613 N N . ASN A 1 197 ? -7.118 7.046 -15.327 1.00 54.66 197 ASN A N 1
ATOM 1614 C CA . ASN A 1 197 ? -7.372 5.616 -15.189 1.00 54.66 197 ASN A CA 1
ATOM 1615 C C . ASN A 1 197 ? -8.046 4.948 -16.412 1.00 54.66 197 ASN A C 1
ATOM 1617 O O . ASN A 1 197 ? -8.143 3.719 -16.470 1.00 54.66 197 ASN A O 1
ATOM 1621 N N . SER A 1 198 ? -8.486 5.721 -17.410 1.00 55.28 198 SER A N 1
ATOM 1622 C CA . SER A 1 198 ? -9.185 5.234 -18.614 1.00 55.28 198 SER A CA 1
ATOM 1623 C C . SER A 1 198 ? -8.370 4.282 -19.499 1.00 55.28 198 SER A C 1
ATOM 1625 O O . SER A 1 198 ? -8.941 3.521 -20.278 1.00 55.28 198 SER A O 1
ATOM 1627 N N . ARG A 1 199 ? -7.040 4.266 -19.363 1.00 63.41 199 ARG A N 1
ATOM 1628 C CA . ARG A 1 199 ? -6.131 3.511 -20.246 1.00 63.41 199 ARG A CA 1
ATOM 1629 C C . ARG A 1 199 ? -5.777 2.103 -19.763 1.00 63.41 199 ARG A C 1
ATOM 1631 O O . ARG A 1 199 ? -5.038 1.403 -20.453 1.00 63.41 199 ARG A O 1
ATOM 1638 N N . PHE A 1 200 ? -6.258 1.683 -18.596 1.00 77.31 200 PHE A N 1
ATOM 1639 C CA . PHE A 1 200 ? -5.811 0.437 -17.966 1.00 77.31 200 PHE A CA 1
ATOM 1640 C C . PHE A 1 200 ? -6.868 -0.640 -18.065 1.00 77.31 200 PHE A C 1
ATOM 1642 O O . PHE A 1 200 ? -8.049 -0.353 -17.924 1.00 77.31 200 PHE A O 1
ATOM 1649 N N . ASN A 1 201 ? -6.437 -1.880 -18.276 1.00 82.56 201 ASN A N 1
ATOM 1650 C CA . ASN A 1 201 ? -7.317 -3.035 -18.272 1.00 82.56 201 ASN A CA 1
ATOM 1651 C C . ASN A 1 201 ? -7.008 -3.918 -17.067 1.00 82.56 201 ASN A C 1
ATOM 1653 O O . ASN A 1 201 ? -5.840 -4.150 -16.761 1.00 82.56 201 ASN A O 1
ATOM 1657 N N . ILE A 1 202 ? -8.052 -4.446 -16.438 1.00 86.00 202 ILE A N 1
ATOM 1658 C CA . ILE A 1 202 ? -7.950 -5.498 -15.426 1.00 86.00 202 ILE A CA 1
ATOM 1659 C C . ILE A 1 202 ? -8.671 -6.756 -15.907 1.00 86.00 202 ILE A C 1
ATOM 1661 O O . ILE A 1 202 ? -9.550 -6.694 -16.771 1.00 86.00 202 ILE A O 1
ATOM 1665 N N . GLU A 1 203 ? -8.306 -7.902 -15.339 1.00 86.06 203 GLU A N 1
ATOM 1666 C CA . GLU A 1 203 ? -8.845 -9.212 -15.704 1.00 86.06 203 GLU A CA 1
ATOM 1667 C C . GLU A 1 203 ? -9.469 -9.882 -14.474 1.00 86.06 203 GLU A C 1
ATOM 1669 O O . GLU A 1 203 ? -8.830 -10.636 -13.745 1.00 86.06 203 GLU A O 1
ATOM 1674 N N . LEU A 1 204 ? -10.740 -9.566 -14.212 1.00 83.44 204 LEU A N 1
ATOM 1675 C CA . LEU A 1 204 ? -11.479 -10.135 -13.075 1.00 83.44 204 LEU A CA 1
ATOM 1676 C C . LEU A 1 204 ? -11.898 -11.586 -13.335 1.00 83.44 204 LEU A C 1
ATOM 1678 O O . LEU A 1 204 ? -11.896 -12.416 -12.425 1.00 83.44 204 LEU A O 1
ATOM 1682 N N . ILE A 1 205 ? -12.249 -11.877 -14.588 1.00 84.00 205 ILE A N 1
ATOM 1683 C CA . ILE A 1 205 ? -12.572 -13.211 -15.090 1.00 84.00 205 ILE A CA 1
ATOM 1684 C C . ILE A 1 205 ? -11.481 -13.576 -16.087 1.00 84.00 205 ILE A C 1
ATOM 1686 O O . ILE A 1 205 ? -11.195 -12.802 -16.999 1.00 84.00 205 ILE A O 1
ATOM 1690 N N . LYS A 1 206 ? -10.889 -14.760 -15.922 1.00 82.56 206 LYS A N 1
ATOM 1691 C CA . LYS A 1 206 ? -9.803 -15.236 -16.782 1.00 82.56 206 LYS A CA 1
ATOM 1692 C C . LYS A 1 206 ? -10.206 -15.176 -18.263 1.00 82.56 206 LYS A C 1
ATOM 1694 O O . LYS A 1 206 ? -11.231 -15.729 -18.651 1.00 82.56 206 LYS A O 1
ATOM 1699 N N . GLY A 1 207 ? -9.388 -14.524 -19.081 1.00 83.75 207 GLY A N 1
ATOM 1700 C CA . GLY A 1 207 ? -9.601 -14.258 -20.502 1.00 83.75 207 GLY A CA 1
ATOM 1701 C C . GLY A 1 207 ? -10.449 -13.019 -20.813 1.00 83.75 207 GLY A C 1
ATOM 1702 O O . GLY A 1 207 ? -10.556 -12.652 -21.981 1.00 83.75 207 GLY A O 1
ATOM 1703 N N . MET A 1 208 ? -11.036 -12.354 -19.813 1.00 86.00 208 MET A N 1
ATOM 1704 C CA . MET A 1 208 ? -11.927 -11.205 -20.001 1.00 86.00 208 MET A CA 1
ATOM 1705 C C . MET A 1 208 ? -11.314 -9.932 -19.419 1.00 86.00 208 MET A C 1
ATOM 1707 O O . MET A 1 208 ? -11.457 -9.624 -18.233 1.00 86.00 208 MET A O 1
ATOM 1711 N N . LYS A 1 209 ? -10.658 -9.166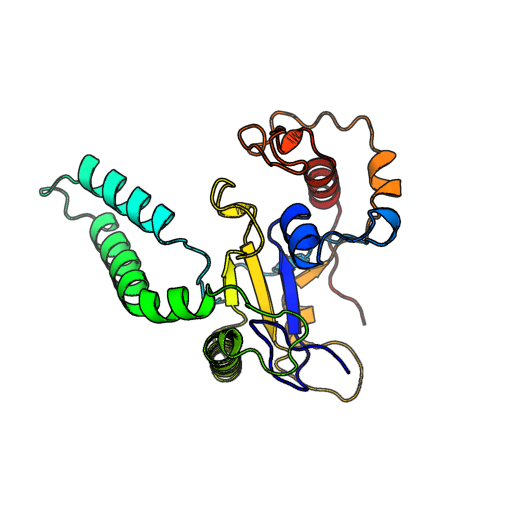 -20.290 1.00 85.44 209 LYS A N 1
ATOM 1712 C CA . LYS A 1 209 ? -10.110 -7.852 -19.949 1.00 85.44 209 LYS A CA 1
ATOM 1713 C C . LYS A 1 209 ? -11.192 -6.782 -20.017 1.00 85.44 209 LYS A C 1
ATOM 1715 O O . LYS A 1 209 ? -11.996 -6.768 -20.948 1.00 85.44 209 LYS A O 1
ATOM 1720 N N . ARG A 1 210 ? -11.187 -5.873 -19.047 1.00 85.12 210 ARG A N 1
ATOM 1721 C CA . ARG A 1 210 ? -12.090 -4.720 -18.994 1.00 85.12 210 ARG A CA 1
ATOM 1722 C C . ARG A 1 210 ? -11.333 -3.471 -18.568 1.00 85.12 210 ARG A C 1
ATOM 1724 O O . ARG A 1 210 ? -10.465 -3.565 -17.702 1.00 85.12 210 ARG A O 1
ATOM 1731 N N . GLY A 1 211 ? -11.708 -2.324 -19.130 1.00 86.75 211 GLY A N 1
ATOM 1732 C CA . GLY A 1 211 ? -11.183 -1.030 -18.715 1.00 86.75 211 GLY A CA 1
ATOM 1733 C C . GLY A 1 211 ? -11.406 -0.805 -17.221 1.00 86.75 211 GLY A C 1
ATOM 1734 O O . GLY A 1 211 ? -12.508 -1.017 -16.723 1.00 86.75 211 GLY A O 1
ATOM 1735 N N . TYR A 1 212 ? -10.376 -0.381 -16.492 1.00 86.94 212 TYR A N 1
ATOM 1736 C CA . TYR A 1 212 ? -10.446 -0.128 -15.054 1.00 86.94 212 TYR A CA 1
ATOM 1737 C C . TYR A 1 212 ? -11.497 0.936 -14.726 1.00 86.94 212 TYR A C 1
ATOM 1739 O O . TYR A 1 212 ? -12.290 0.761 -13.802 1.00 86.94 212 TYR A O 1
ATOM 1747 N N . HIS A 1 213 ? -11.565 1.983 -15.548 1.00 84.75 213 HIS A N 1
ATOM 1748 C CA . HIS A 1 213 ? -12.577 3.037 -15.475 1.00 84.75 213 HIS A CA 1
ATOM 1749 C C . HIS A 1 213 ? -14.023 2.519 -15.572 1.00 84.75 213 HIS A C 1
ATOM 1751 O O . HIS A 1 213 ? -14.932 3.111 -14.998 1.00 84.75 213 HIS A O 1
ATOM 1757 N N . ASP A 1 214 ? -14.250 1.378 -16.230 1.00 84.62 214 ASP A N 1
ATOM 1758 C CA . ASP A 1 214 ? -15.581 0.774 -16.341 1.00 84.62 214 ASP A CA 1
ATOM 1759 C C . ASP A 1 214 ? -15.991 -0.024 -15.096 1.00 84.62 214 ASP A C 1
ATOM 1761 O O . ASP A 1 214 ? -17.114 -0.541 -15.022 1.00 84.62 214 ASP A O 1
ATOM 1765 N N . THR A 1 215 ? -15.079 -0.199 -14.139 1.00 86.69 215 THR A N 1
ATOM 1766 C CA . THR A 1 215 ? -15.285 -1.061 -12.975 1.00 86.69 215 THR A CA 1
ATOM 1767 C C . THR A 1 215 ? -15.889 -0.310 -11.799 1.00 86.69 215 THR A C 1
ATOM 1769 O O . THR A 1 215 ? -15.813 0.911 -11.693 1.00 86.69 215 THR A O 1
ATOM 1772 N N . LEU A 1 216 ? -16.489 -1.066 -10.878 1.00 87.56 216 LEU A N 1
ATOM 1773 C CA . LEU A 1 216 ? -16.987 -0.500 -9.630 1.00 87.56 216 LEU A CA 1
ATOM 1774 C C . LEU A 1 216 ? -15.842 0.004 -8.736 1.00 87.56 216 LEU A C 1
ATOM 1776 O O . LEU A 1 216 ? -16.050 0.973 -8.023 1.00 87.56 216 LEU A O 1
ATOM 1780 N N . PHE A 1 217 ? -14.635 -0.569 -8.839 1.00 90.00 217 PHE A N 1
ATOM 1781 C CA . PHE A 1 217 ? -13.454 -0.104 -8.103 1.00 90.00 217 PHE A CA 1
ATOM 1782 C C . PHE A 1 217 ? -13.139 1.364 -8.401 1.00 90.00 217 PHE A C 1
ATOM 1784 O O . PHE A 1 217 ? -13.109 2.171 -7.478 1.00 90.00 217 PHE A O 1
ATOM 1791 N N . CYS A 1 218 ? -13.013 1.725 -9.685 1.00 88.06 218 CYS A N 1
ATOM 1792 C CA . CYS A 1 218 ? -12.758 3.112 -10.084 1.00 88.06 218 CYS A CA 1
ATOM 1793 C C . CYS A 1 218 ? -13.877 4.046 -9.606 1.00 88.06 218 CYS A C 1
ATOM 1795 O O . CYS A 1 218 ? -13.606 5.119 -9.088 1.00 88.06 218 CYS A O 1
ATOM 1797 N N . ARG A 1 219 ? -15.143 3.616 -9.692 1.00 87.12 219 ARG A N 1
ATOM 1798 C CA . ARG A 1 219 ? -16.275 4.431 -9.219 1.00 87.12 219 ARG A CA 1
ATOM 1799 C C . ARG A 1 219 ? -16.234 4.678 -7.712 1.00 87.12 219 ARG A C 1
ATOM 1801 O O . ARG A 1 219 ? -16.535 5.787 -7.285 1.00 87.12 219 ARG A O 1
ATOM 1808 N N . ILE A 1 220 ? -15.896 3.660 -6.915 1.00 90.56 220 ILE A N 1
ATOM 1809 C CA . ILE A 1 220 ? -15.723 3.807 -5.463 1.00 90.56 220 ILE A CA 1
ATOM 1810 C C . ILE A 1 220 ? -14.618 4.831 -5.194 1.00 90.56 220 ILE A C 1
ATOM 1812 O O . ILE A 1 220 ? -14.822 5.761 -4.418 1.00 90.56 220 ILE A O 1
ATOM 1816 N N . GLU A 1 221 ? -13.477 4.698 -5.868 1.00 91.12 221 GLU A N 1
ATOM 1817 C CA . GLU A 1 221 ? -12.343 5.621 -5.741 1.00 91.12 221 GLU A CA 1
ATOM 1818 C C . GLU A 1 221 ? -12.728 7.056 -6.092 1.00 91.12 221 GLU A C 1
ATOM 1820 O O . GLU A 1 221 ? -12.447 7.967 -5.320 1.00 91.12 221 GLU A O 1
ATOM 1825 N N . ASP A 1 222 ? -13.457 7.258 -7.186 1.00 88.75 222 ASP A N 1
ATOM 1826 C CA . ASP A 1 222 ? -13.900 8.582 -7.609 1.00 88.75 222 ASP A CA 1
ATOM 1827 C C . ASP A 1 222 ? -14.866 9.236 -6.603 1.00 88.75 222 ASP A C 1
ATOM 1829 O O . ASP A 1 222 ? -14.842 10.456 -6.399 1.00 88.75 222 ASP A O 1
ATOM 1833 N N . VAL A 1 223 ? -15.731 8.441 -5.961 1.00 90.69 223 VAL A N 1
ATOM 1834 C CA . VAL A 1 223 ? -16.593 8.921 -4.870 1.00 90.69 223 VAL A CA 1
ATOM 1835 C C . VAL A 1 223 ? -15.739 9.278 -3.656 1.00 90.69 223 VAL A C 1
ATOM 1837 O O . VAL A 1 223 ? -15.847 10.396 -3.145 1.00 90.69 223 VAL A O 1
ATOM 1840 N N . LEU A 1 224 ? -14.852 8.374 -3.230 1.00 91.69 224 LEU A N 1
ATOM 1841 C CA . LEU A 1 224 ? -13.935 8.587 -2.110 1.00 91.69 224 LEU A CA 1
ATOM 1842 C C . LEU A 1 224 ? -13.069 9.832 -2.315 1.00 91.69 224 LEU A C 1
ATOM 1844 O O . LEU A 1 224 ? -12.858 10.594 -1.371 1.00 91.69 224 LEU A O 1
ATOM 1848 N N . ASP A 1 225 ? -12.602 10.099 -3.532 1.00 90.38 225 ASP A N 1
ATOM 1849 C CA . ASP A 1 225 ? -11.792 11.270 -3.868 1.00 90.38 225 ASP A CA 1
ATOM 1850 C C . ASP A 1 225 ? -12.543 12.585 -3.659 1.00 90.38 225 ASP A C 1
ATOM 1852 O O . ASP A 1 225 ? -11.954 13.555 -3.170 1.00 90.38 225 ASP A O 1
ATOM 1856 N N . LYS A 1 226 ? -13.857 12.591 -3.892 1.00 89.69 226 LYS A N 1
ATOM 1857 C CA . LYS A 1 226 ? -14.740 13.743 -3.651 1.00 89.69 226 LYS A CA 1
ATOM 1858 C C . LYS A 1 226 ? -15.173 13.883 -2.191 1.00 89.69 226 LYS A C 1
ATOM 1860 O O . LYS A 1 226 ? -15.628 14.958 -1.792 1.00 89.69 226 LYS A O 1
ATOM 1865 N N . MET A 1 227 ? -15.036 12.833 -1.381 1.00 91.50 227 MET A N 1
ATOM 1866 C CA . MET A 1 227 ? -15.381 12.878 0.039 1.00 91.50 227 MET A CA 1
ATOM 1867 C C . MET A 1 227 ? -14.399 13.739 0.838 1.00 91.50 227 MET A C 1
ATOM 1869 O O . MET A 1 227 ? -13.179 13.728 0.629 1.00 91.50 227 MET A O 1
ATOM 1873 N N . LYS A 1 228 ? -14.956 14.471 1.809 1.00 93.94 228 LYS A N 1
ATOM 1874 C CA . LYS A 1 228 ? -14.177 15.197 2.815 1.00 93.94 228 LYS A CA 1
ATOM 1875 C C . LYS A 1 228 ? -13.442 14.207 3.714 1.00 93.94 228 LYS A C 1
ATOM 1877 O O . LYS A 1 228 ? -13.925 13.111 3.983 1.00 93.94 228 LYS A O 1
ATOM 1882 N N . THR A 1 229 ? -12.283 14.633 4.200 1.00 94.88 229 THR A N 1
ATOM 1883 C CA . THR A 1 229 ? -11.482 13.876 5.163 1.00 94.88 229 THR A CA 1
ATOM 1884 C C . THR A 1 229 ? -11.321 14.657 6.453 1.00 94.88 229 THR A C 1
ATOM 1886 O O . THR A 1 229 ? -11.135 15.878 6.419 1.00 94.88 229 THR A O 1
ATOM 1889 N N . TYR A 1 230 ? -11.302 13.941 7.565 1.00 93.12 230 TYR A N 1
ATOM 1890 C CA . TYR A 1 230 ? -11.273 14.481 8.915 1.00 93.12 230 TYR A CA 1
ATOM 1891 C C . TYR A 1 230 ? -10.053 13.955 9.664 1.00 93.12 230 TYR A C 1
ATOM 1893 O O . TYR A 1 230 ? -9.494 12.912 9.317 1.00 93.12 230 TYR A O 1
ATOM 1901 N N . ASP A 1 231 ? -9.619 14.678 10.691 1.00 89.44 231 ASP A N 1
ATOM 1902 C CA . ASP A 1 231 ? -8.684 14.105 11.652 1.00 89.44 231 ASP A CA 1
ATOM 1903 C C . ASP A 1 231 ? -9.376 12.957 12.399 1.00 89.44 231 ASP A C 1
ATOM 1905 O O . ASP A 1 231 ? -10.568 13.030 12.699 1.00 89.44 231 ASP A O 1
ATOM 1909 N N . SER A 1 232 ? -8.642 11.874 12.663 1.00 72.19 232 SER A N 1
ATOM 1910 C CA . SER A 1 232 ? -9.171 10.754 13.446 1.00 72.19 232 SER A CA 1
ATOM 1911 C C . SER A 1 232 ? -9.431 11.238 14.877 1.00 72.19 232 SER A C 1
ATOM 1913 O O . SER A 1 232 ? -8.480 11.480 15.621 1.00 72.19 232 SER A O 1
ATOM 1915 N N . ASN A 1 233 ? -10.700 11.443 15.234 1.00 60.03 233 ASN A N 1
ATOM 1916 C CA . ASN A 1 233 ? -11.099 11.873 16.574 1.00 60.03 233 ASN A CA 1
ATOM 1917 C C . ASN A 1 233 ? -11.102 10.676 17.542 1.00 60.03 233 ASN A C 1
ATOM 1919 O O . ASN A 1 233 ? -11.405 9.554 17.139 1.00 60.03 233 ASN A O 1
ATOM 1923 N N . ILE A 1 234 ? -10.726 10.941 18.799 1.00 50.38 234 ILE A N 1
ATOM 1924 C CA . ILE A 1 234 ? -10.753 9.996 19.931 1.00 50.38 234 ILE A CA 1
ATOM 1925 C C . ILE A 1 234 ? -12.195 9.747 20.368 1.00 50.38 234 ILE A C 1
ATOM 1927 O O . ILE A 1 234 ? -12.941 10.749 20.465 1.00 50.38 234 ILE A O 1
#

Secondary structure (DSSP, 8-state):
-PPP-TT-BTTB-EEEEESSHHHHHHHTTS--GGG-EE--EEES-S--EEEEE---HHHHHHHHHHHHHH--TT---HHHHHHHHHHHHHHHHHHHHHHHTPPPS-TT-S--GGGHHHHHHHHHHHH-TTEEEEEEE-SSS-TTS-GGGGEEEEEE-SS--SSS--HHHHHHEEEEPPEEHHHHTT-TT---TT-GGGG-EEEEETTEEEEGGGSHHHHHHHHHHHS-EEE---

Sequence (234 aa):
MCRTQRYSIPGLPSIYLGSSVYVCWEELDRPDKDEMQECKLLTKTNNYKILDFAFRPSKIAEIIRYELDVFNPDESDSRTIYLNNVLSSRVTLWPLIAACSIMVSDKNDSFKPEYIIPQLLLQWVRLKPDYKGIRYFSVMVDYSIQDYLCINYVFPAITYKQAGLCSNLMEMFKISETLTWKETSMYQHIDLGESSNSRFNIELIKGMKRGYHDTLFCRIEDVLDKMKTYDSNI

pLDDT: mean 85.02, std 11.47, range [42.62, 97.69]

Organism: NCBI:txid238834

Radius of gyration: 19.53 Å; chains: 1; bounding box: 54×41×52 Å